Protein AF-A0A2R5GWU3-F1 (afdb_monomer)

Nearest PDB structures (foldseek):
  1nxp-assembly1_A  TM=6.000E-01  e=2.825E-01  Streptococcus pneumoniae TIGR4
  4l85-assembly2_C-2  TM=6.131E-01  e=4.336E-01  Escherichia coli K-12
  3knz-assembly2_C  TM=3.111E-01  e=1.956E-01  Salmonella enterica subsp. enterica serovar Typhimurium
  3q9s-assembly1_A  TM=4.360E-01  e=1.667E+00  Deinococcus radiodurans

Sequence (220 aa):
RTEDEPKMVLPASIAVLVVYDPADGQAAKALINRIQPHLRSPVRTASHVTEAKEEAKVANVAAMVVSGALQWNKSLVEAVACKLPHALVPVIVDETMIFQRTWHGAISYRMADEVQFDFCEPETAIISHLLDQFQLKGSGKHLHKIFDAFISYDRKARDMAKEIAKRLKDQHDLKIWLDENQGVQSADESVSQGIALSKVFLVLATEGYMDKVNRGDPRE

InterPro domains:
  IPR000157 Toll/interleukin-1 receptor homology (TIR) domain [PF13676] (150-213)
  IPR035897 Toll/interleukin-1 receptor homology (TIR) domain superfamily [G3DSA:3.40.50.10140] (138-214)
  IPR035897 Toll/interleukin-1 receptor homology (TIR) domain superfamily [SSF52200] (142-211)

Mean predicted aligned error: 12.94 Å

Organism: NCBI:txid2315210

pLDDT: mean 83.22, std 17.44, range [34.31, 98.75]

Structure (mmCIF, N/CA/C/O backbone):
data_AF-A0A2R5GWU3-F1
#
_entry.id   AF-A0A2R5GWU3-F1
#
loop_
_atom_site.group_PDB
_atom_site.id
_atom_site.type_symbol
_atom_site.label_atom_id
_atom_site.label_alt_id
_atom_site.label_comp_id
_atom_site.label_asym_id
_atom_site.label_entity_id
_atom_site.label_seq_id
_atom_site.pdbx_PDB_ins_code
_atom_site.Cartn_x
_atom_site.Cartn_y
_atom_site.Cartn_z
_atom_site.occupancy
_atom_site.B_iso_or_equiv
_atom_site.auth_seq_id
_atom_site.auth_comp_id
_atom_site.auth_asym_id
_atom_site.auth_atom_id
_atom_site.pdbx_PDB_model_num
ATOM 1 N N . ARG A 1 1 ? -24.277 9.931 -33.953 1.00 36.50 1 ARG A N 1
ATOM 2 C CA . ARG A 1 1 ? -24.117 8.661 -33.212 1.00 36.50 1 ARG A CA 1
ATOM 3 C C . ARG A 1 1 ? -23.157 8.975 -32.087 1.00 36.50 1 ARG A C 1
ATOM 5 O O . ARG A 1 1 ? -22.003 9.242 -32.368 1.00 36.50 1 ARG A O 1
ATOM 12 N N . THR A 1 2 ? -23.697 9.137 -30.889 1.00 35.75 2 THR A N 1
ATOM 13 C CA . THR A 1 2 ? -22.960 9.341 -29.642 1.00 35.75 2 THR A CA 1
ATOM 14 C C . THR A 1 2 ? -22.163 8.079 -29.354 1.00 35.75 2 THR A C 1
ATOM 16 O O . THR A 1 2 ? -22.748 7.002 -29.254 1.00 35.75 2 THR A O 1
ATOM 19 N N . GLU A 1 3 ? -20.843 8.205 -29.317 1.00 37.50 3 GLU A N 1
ATOM 20 C CA . GLU A 1 3 ? -19.965 7.179 -28.770 1.00 37.50 3 GLU A CA 1
ATOM 21 C C . GLU A 1 3 ? -20.225 7.150 -27.263 1.00 37.50 3 GLU A C 1
ATOM 23 O O . GLU A 1 3 ? -19.983 8.130 -26.561 1.00 37.50 3 GLU A O 1
ATOM 28 N N . ASP A 1 4 ? -20.848 6.065 -26.804 1.00 37.72 4 ASP A N 1
ATOM 29 C CA . ASP A 1 4 ? -20.986 5.754 -25.387 1.00 37.72 4 ASP A CA 1
ATOM 30 C C . ASP A 1 4 ? -19.574 5.641 -24.800 1.00 37.72 4 ASP A C 1
ATOM 32 O O . ASP A 1 4 ? -18.862 4.662 -25.039 1.00 37.72 4 ASP A O 1
ATOM 36 N N . GLU A 1 5 ? -19.171 6.645 -24.020 1.00 34.31 5 GLU A N 1
ATOM 37 C CA . GLU A 1 5 ? -18.113 6.479 -23.030 1.00 34.31 5 GLU A CA 1
ATOM 38 C C . GLU A 1 5 ? -18.425 5.215 -22.213 1.00 34.31 5 GLU A C 1
ATOM 40 O O . GLU A 1 5 ? -19.581 5.018 -21.808 1.00 34.31 5 GLU A O 1
ATOM 45 N N . PRO A 1 6 ? -17.443 4.335 -21.949 1.00 34.88 6 PRO A N 1
ATOM 46 C CA . PRO A 1 6 ? -17.675 3.186 -21.097 1.00 34.88 6 PRO A CA 1
ATOM 47 C C . PRO A 1 6 ? -18.052 3.697 -19.706 1.00 34.88 6 PRO A C 1
ATOM 49 O O . PRO A 1 6 ? -17.201 4.103 -18.917 1.00 34.88 6 PRO A O 1
ATOM 52 N N . LYS A 1 7 ? -19.357 3.682 -19.405 1.00 36.12 7 LYS A N 1
ATOM 53 C CA . LYS A 1 7 ? -19.885 3.904 -18.062 1.00 36.12 7 LYS A CA 1
ATOM 54 C C . LYS A 1 7 ? -19.149 2.953 -17.138 1.00 36.12 7 LYS A C 1
ATOM 56 O O . LYS A 1 7 ? -19.332 1.740 -17.228 1.00 36.12 7 LYS A O 1
ATOM 61 N N . MET A 1 8 ? -18.322 3.521 -16.269 1.00 35.78 8 MET A N 1
ATOM 62 C CA . MET A 1 8 ? -17.634 2.813 -15.205 1.00 35.78 8 MET A CA 1
ATOM 63 C C . MET A 1 8 ? -18.705 2.141 -14.340 1.00 35.78 8 MET A C 1
ATOM 65 O O . MET A 1 8 ? -19.353 2.770 -13.500 1.00 35.78 8 MET A O 1
ATOM 69 N N . VAL A 1 9 ? -18.986 0.868 -14.621 1.00 38.38 9 VAL A N 1
ATOM 70 C CA . VAL A 1 9 ? -19.904 0.057 -13.828 1.00 38.38 9 VAL A CA 1
ATOM 71 C C . VAL A 1 9 ? -19.225 -0.111 -12.480 1.00 38.38 9 VAL A C 1
ATOM 73 O O . VAL A 1 9 ? -18.267 -0.868 -12.362 1.00 38.38 9 VAL A O 1
ATOM 76 N N . LEU A 1 10 ? -19.683 0.655 -11.488 1.00 39.81 10 LEU A N 1
ATOM 77 C CA . LEU A 1 10 ? -19.148 0.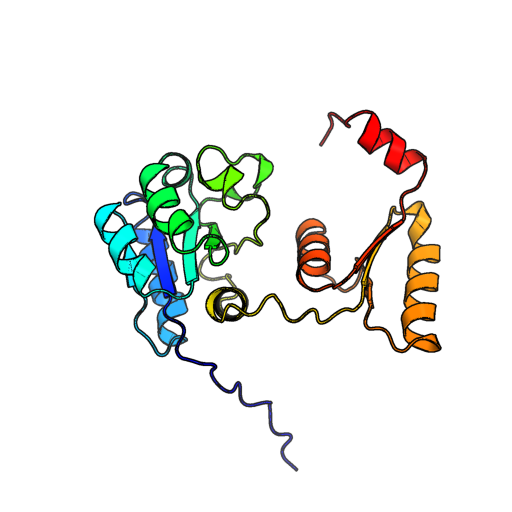620 -10.130 1.00 39.81 10 LEU A CA 1
ATOM 78 C C . LEU A 1 10 ? -19.154 -0.839 -9.637 1.00 39.81 10 LEU A C 1
ATOM 80 O O . LEU A 1 10 ? -20.244 -1.420 -9.531 1.00 39.81 10 LEU A O 1
ATOM 84 N N . PRO A 1 11 ? -17.980 -1.442 -9.372 1.00 48.44 11 PRO A N 1
ATOM 85 C CA . PRO A 1 11 ? -17.897 -2.820 -8.913 1.00 48.44 11 PRO A CA 1
ATOM 86 C C . PRO A 1 11 ? -18.546 -2.976 -7.530 1.00 48.44 11 PRO A C 1
ATOM 88 O O . PRO A 1 11 ? -19.006 -2.003 -6.925 1.00 48.44 11 PRO A O 1
ATOM 91 N N . ALA A 1 12 ? -18.640 -4.226 -7.058 1.00 56.56 12 ALA A N 1
ATOM 92 C CA . ALA A 1 12 ? -19.149 -4.595 -5.733 1.00 56.56 12 ALA A CA 1
ATOM 93 C C . ALA A 1 12 ? -18.714 -3.591 -4.649 1.00 56.56 12 ALA A C 1
ATOM 95 O O . ALA A 1 12 ? -17.623 -3.043 -4.727 1.00 56.56 12 ALA A O 1
ATOM 96 N N . SER A 1 13 ? -19.556 -3.326 -3.648 1.00 76.62 13 SER A N 1
ATOM 97 C CA . SER A 1 13 ? -19.253 -2.356 -2.589 1.00 76.62 13 SER A CA 1
ATOM 98 C C . SER A 1 13 ? -18.007 -2.774 -1.796 1.00 76.62 13 SER A C 1
ATOM 100 O O . SER A 1 13 ? -18.109 -3.559 -0.855 1.00 76.62 13 SER A O 1
ATOM 102 N N . ILE A 1 14 ? -16.834 -2.273 -2.180 1.00 87.81 14 ILE A N 1
ATOM 103 C CA . ILE A 1 14 ? -15.572 -2.570 -1.500 1.00 87.81 14 ILE A CA 1
ATOM 104 C C . ILE A 1 14 ? -15.542 -1.802 -0.186 1.00 87.81 14 ILE A C 1
ATOM 106 O O . ILE A 1 14 ? -15.627 -0.574 -0.167 1.00 87.81 14 ILE A O 1
ATOM 110 N N . ALA A 1 15 ? -15.428 -2.534 0.918 1.00 94.38 15 ALA A N 1
ATOM 111 C CA . ALA A 1 15 ? -15.180 -1.968 2.230 1.00 94.38 15 ALA A CA 1
ATOM 112 C C . ALA A 1 15 ? -13.688 -1.632 2.359 1.00 94.38 15 ALA A C 1
ATOM 114 O O . ALA A 1 15 ? -12.842 -2.527 2.408 1.00 94.38 15 ALA A O 1
ATOM 115 N N . VAL A 1 16 ? -13.376 -0.339 2.401 1.00 97.38 16 VAL A N 1
ATOM 116 C CA . VAL A 1 16 ? -12.010 0.173 2.556 1.00 97.38 16 VAL A CA 1
ATOM 117 C C . VAL A 1 16 ? -11.768 0.527 4.019 1.00 97.38 16 VAL A C 1
ATOM 119 O O . VAL A 1 16 ? -12.585 1.211 4.640 1.00 97.38 16 VAL A O 1
ATOM 122 N N . LEU A 1 17 ? -10.636 0.076 4.551 1.00 98.56 17 LEU A N 1
ATOM 123 C CA . LEU A 1 17 ? -10.113 0.465 5.856 1.00 98.56 17 LEU A CA 1
ATOM 124 C C . LEU A 1 17 ? -8.877 1.350 5.666 1.00 98.56 17 LEU A C 1
ATOM 126 O O . LEU A 1 17 ? -7.930 0.938 5.012 1.00 98.56 17 LEU A O 1
ATOM 130 N N . VAL A 1 18 ? -8.860 2.545 6.249 1.00 98.69 18 VAL A N 1
ATOM 131 C CA . VAL A 1 18 ? -7.666 3.396 6.340 1.00 98.69 18 VAL A CA 1
ATOM 132 C C . VAL A 1 18 ? -7.024 3.185 7.707 1.00 98.69 18 VAL A C 1
ATOM 134 O O . VAL A 1 18 ? -7.647 3.443 8.739 1.00 98.69 18 VAL A O 1
ATOM 137 N N . VAL A 1 19 ? -5.782 2.707 7.723 1.00 98.75 19 VAL A N 1
ATOM 138 C CA . VAL A 1 19 ? -5.011 2.471 8.949 1.00 98.75 19 VAL A CA 1
ATOM 139 C C . VAL A 1 19 ? -3.839 3.428 9.003 1.00 98.75 19 VAL A C 1
ATOM 141 O O . VAL A 1 19 ? -3.079 3.526 8.045 1.00 98.75 19 VAL A O 1
ATOM 144 N N . TYR A 1 20 ? -3.693 4.122 10.124 1.00 98.69 20 TYR A N 1
ATOM 145 C CA . TYR A 1 20 ? -2.688 5.166 10.298 1.00 98.69 20 TYR A CA 1
ATOM 146 C C . TYR A 1 20 ? -2.167 5.185 11.729 1.00 98.69 20 TYR A C 1
ATOM 148 O O . TYR A 1 20 ? -2.890 4.837 12.662 1.00 98.69 20 TYR A O 1
ATOM 156 N N . ASP A 1 21 ? -0.916 5.596 11.920 1.00 98.44 21 ASP A N 1
ATOM 157 C CA . ASP A 1 21 ? -0.446 5.913 13.266 1.00 98.44 21 ASP A CA 1
ATOM 158 C C . ASP A 1 21 ? -1.164 7.179 13.774 1.00 98.44 21 ASP A C 1
ATOM 160 O O . ASP A 1 21 ? -1.373 8.093 12.977 1.00 98.44 21 ASP A O 1
ATOM 164 N N . PRO A 1 22 ? -1.545 7.295 15.063 1.00 97.56 22 PRO A N 1
ATOM 165 C CA . PRO A 1 22 ? -2.211 8.492 15.582 1.00 97.56 22 PRO A CA 1
ATOM 166 C C . PRO A 1 22 ? -1.514 9.823 15.248 1.00 97.56 22 PRO A C 1
ATOM 168 O O . PRO A 1 22 ? -2.201 10.839 15.118 1.00 97.56 22 PRO A O 1
ATOM 171 N N . ALA A 1 23 ? -0.185 9.828 15.079 1.00 97.44 23 ALA A N 1
ATOM 172 C CA . ALA A 1 23 ? 0.569 11.009 14.655 1.00 97.44 23 ALA A CA 1
ATOM 173 C C . ALA A 1 23 ? 0.182 11.510 13.246 1.00 97.44 23 ALA A C 1
ATOM 175 O O . ALA A 1 23 ? 0.231 12.711 12.985 1.00 97.44 23 ALA A O 1
ATOM 176 N N . ASP A 1 24 ? -0.291 10.620 12.372 1.00 97.81 24 ASP A N 1
ATOM 177 C CA . ASP A 1 24 ? -0.607 10.893 10.964 1.00 97.81 24 ASP A CA 1
ATOM 178 C C . ASP A 1 24 ? -2.090 11.217 10.726 1.00 97.81 24 ASP A C 1
ATOM 180 O O . ASP A 1 24 ? -2.576 11.212 9.592 1.00 97.81 24 ASP A O 1
ATOM 184 N N . GLY A 1 25 ? -2.848 11.514 11.787 1.00 97.19 25 GLY A N 1
ATOM 185 C CA . GLY A 1 25 ? -4.302 11.689 11.708 1.00 97.19 25 GLY A CA 1
ATOM 186 C C . GLY A 1 25 ? -4.767 12.755 10.706 1.00 97.19 25 GLY A C 1
ATOM 187 O O . GLY A 1 25 ? -5.830 12.606 10.105 1.00 97.19 25 GLY A O 1
ATOM 188 N N . GLN A 1 26 ? -3.976 13.811 10.476 1.00 97.25 26 GLN A N 1
ATOM 189 C CA . GLN A 1 26 ? -4.303 14.828 9.465 1.00 97.25 26 GLN A CA 1
ATOM 190 C C . GLN A 1 26 ? -4.154 14.293 8.038 1.00 97.25 26 GLN A C 1
ATOM 192 O O . GLN A 1 26 ? -5.052 14.497 7.220 1.00 97.25 26 GLN A O 1
ATOM 197 N N . ALA A 1 27 ? -3.070 13.567 7.752 1.00 97.38 27 ALA A N 1
ATOM 198 C CA . ALA A 1 27 ? -2.849 12.950 6.447 1.00 97.38 27 ALA A CA 1
ATOM 199 C C . ALA A 1 27 ? -3.915 11.883 6.160 1.00 97.38 27 ALA A C 1
ATOM 201 O O . ALA A 1 27 ? -4.521 11.879 5.088 1.00 97.38 27 ALA A O 1
ATOM 202 N N . ALA A 1 28 ? -4.244 11.054 7.157 1.00 98.12 28 ALA A N 1
ATOM 203 C CA . ALA A 1 28 ? -5.326 10.079 7.058 1.00 98.12 28 ALA A CA 1
ATOM 204 C C . ALA A 1 28 ? -6.681 10.748 6.777 1.00 98.12 28 ALA A C 1
ATOM 206 O O . ALA A 1 28 ? -7.421 10.313 5.896 1.00 98.12 28 ALA A O 1
ATOM 207 N N . LYS A 1 29 ? -7.000 11.848 7.470 1.00 98.25 29 LYS A N 1
ATOM 208 C CA . LYS A 1 29 ? -8.230 12.615 7.227 1.00 98.25 29 LYS A CA 1
ATOM 209 C C . LYS A 1 29 ? -8.275 13.206 5.816 1.00 98.25 29 LYS A C 1
ATOM 211 O O . LYS A 1 29 ? -9.322 13.145 5.172 1.00 98.25 29 LYS A O 1
ATOM 216 N N . ALA A 1 30 ? -7.164 13.760 5.330 1.00 97.94 30 ALA A N 1
ATOM 217 C CA . ALA A 1 30 ? -7.063 14.276 3.967 1.00 97.94 30 ALA A CA 1
ATOM 218 C C . ALA A 1 30 ? -7.299 13.165 2.932 1.00 97.94 30 ALA A C 1
ATOM 220 O O . ALA A 1 30 ? -8.106 13.341 2.018 1.00 97.94 30 ALA A O 1
ATOM 221 N N . LEU A 1 31 ? -6.683 11.996 3.131 1.00 98.12 31 LEU A N 1
ATOM 222 C CA . LEU A 1 31 ? -6.891 10.818 2.292 1.00 98.12 31 LEU A CA 1
ATOM 223 C C . LEU A 1 31 ? -8.364 10.391 2.272 1.00 98.12 31 LEU A C 1
ATOM 225 O O . LEU A 1 31 ? -8.944 10.237 1.199 1.00 98.12 31 LEU A O 1
ATOM 229 N N . ILE A 1 32 ? -8.993 10.258 3.445 1.00 98.06 32 ILE A N 1
ATOM 230 C CA . ILE A 1 32 ? -10.408 9.877 3.576 1.00 98.06 32 ILE A CA 1
ATOM 231 C C . ILE A 1 32 ? -11.305 10.855 2.816 1.00 98.06 32 ILE A C 1
ATOM 233 O O . ILE A 1 32 ? -12.157 10.425 2.039 1.00 98.06 32 ILE A O 1
ATOM 237 N N . ASN A 1 33 ? -11.088 12.161 2.988 1.00 97.25 33 ASN A N 1
ATOM 238 C CA . ASN A 1 33 ? -11.860 13.192 2.292 1.00 97.25 33 ASN A CA 1
ATOM 239 C C . ASN A 1 33 ? -11.732 13.088 0.767 1.00 97.25 33 ASN A C 1
ATOM 241 O O . ASN A 1 33 ? -12.696 13.372 0.058 1.00 97.25 33 ASN A O 1
ATOM 245 N N . ARG A 1 34 ? -10.563 12.673 0.263 1.00 96.38 34 ARG A N 1
ATOM 246 C CA . ARG A 1 34 ? -10.318 12.491 -1.172 1.00 96.38 34 ARG A CA 1
ATOM 247 C C . ARG A 1 34 ? -10.969 11.223 -1.722 1.00 96.38 34 ARG A C 1
ATOM 249 O O . ARG A 1 34 ? -11.482 11.265 -2.831 1.00 96.38 34 ARG A O 1
ATOM 256 N N . ILE A 1 35 ? -10.985 10.113 -0.978 1.00 96.06 35 ILE A N 1
ATOM 257 C CA . ILE A 1 35 ? -11.497 8.826 -1.491 1.00 96.06 35 ILE A CA 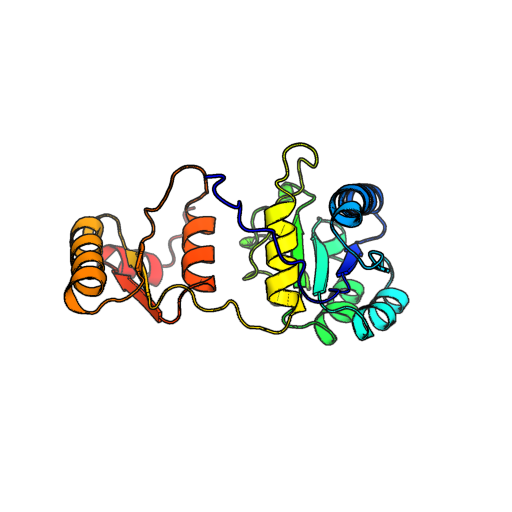1
ATOM 258 C C . ILE A 1 35 ? -12.992 8.602 -1.226 1.00 96.06 35 ILE A C 1
ATOM 260 O O . ILE A 1 35 ? -13.666 7.970 -2.039 1.00 96.06 35 ILE A O 1
ATOM 264 N N . GLN A 1 36 ? -13.538 9.120 -0.118 1.00 95.31 36 GLN A N 1
ATOM 265 C CA . GLN A 1 36 ? -14.923 8.870 0.299 1.00 95.31 36 GLN A CA 1
ATOM 266 C C . GLN A 1 36 ? -15.972 9.233 -0.770 1.00 95.31 36 GLN A C 1
ATOM 268 O O . GLN A 1 36 ? -16.904 8.443 -0.937 1.00 95.31 36 GLN A O 1
ATOM 273 N N . PRO A 1 37 ? -15.854 10.348 -1.525 1.00 95.06 37 PRO A N 1
ATOM 274 C CA . PRO A 1 37 ? -16.822 10.697 -2.571 1.00 95.06 37 PRO A CA 1
ATOM 275 C C . PRO A 1 37 ? -16.935 9.659 -3.696 1.00 95.06 37 PRO A C 1
ATOM 277 O O . PRO A 1 37 ? -17.943 9.616 -4.397 1.00 95.06 37 PRO A O 1
ATOM 280 N N . HIS A 1 38 ? -15.912 8.820 -3.872 1.00 92.88 38 HIS A N 1
ATOM 281 C CA . HIS A 1 38 ? -15.852 7.812 -4.931 1.00 92.88 38 HIS A CA 1
ATOM 282 C C . HIS A 1 38 ? -16.288 6.418 -4.465 1.00 92.88 38 HIS A C 1
ATOM 284 O O . HIS A 1 38 ? -16.403 5.498 -5.278 1.00 92.88 38 HIS A O 1
ATOM 290 N N . LEU A 1 39 ? -16.534 6.243 -3.165 1.00 90.31 39 LEU A N 1
ATOM 291 C CA . LEU A 1 39 ? -16.879 4.963 -2.560 1.00 90.31 39 LEU A CA 1
ATOM 292 C C . LEU A 1 39 ? -18.351 4.946 -2.145 1.00 90.31 39 LEU A C 1
ATOM 294 O O . LEU A 1 39 ? -18.872 5.890 -1.559 1.00 90.31 39 LEU A O 1
ATOM 298 N N . ARG A 1 40 ? -19.031 3.830 -2.430 1.00 88.94 40 ARG A N 1
ATOM 299 C CA . ARG A 1 40 ? -20.431 3.619 -2.018 1.00 88.94 40 ARG A CA 1
ATOM 300 C C . ARG A 1 40 ? -20.568 3.321 -0.527 1.00 88.94 40 ARG A C 1
ATOM 302 O O . ARG A 1 40 ? -21.582 3.659 0.073 1.00 88.94 40 ARG A O 1
ATOM 309 N N . SER A 1 41 ? -19.568 2.654 0.041 1.00 89.44 41 SER A N 1
ATOM 310 C CA . SER A 1 41 ? -19.511 2.337 1.465 1.00 89.44 41 SER A CA 1
ATOM 311 C C . SER A 1 41 ? -18.723 3.416 2.209 1.00 89.44 41 SER A C 1
ATOM 313 O O . SER A 1 41 ? -17.747 3.936 1.658 1.00 89.44 41 SER A O 1
ATOM 315 N N . PRO A 1 42 ? -19.092 3.738 3.460 1.00 94.19 42 PRO A N 1
ATOM 316 C CA . PRO A 1 42 ? -18.262 4.573 4.316 1.00 94.19 42 PRO A CA 1
ATOM 317 C C . PRO A 1 42 ? -16.864 3.972 4.488 1.00 94.19 42 PRO A C 1
ATOM 319 O O . PRO A 1 42 ? -16.726 2.763 4.700 1.00 94.19 42 PRO A O 1
ATOM 322 N N . VAL A 1 43 ? -15.844 4.822 4.410 1.00 96.88 43 VAL A N 1
ATOM 323 C CA . VAL A 1 43 ? -14.461 4.459 4.719 1.00 96.88 43 VAL A CA 1
ATOM 324 C C . VAL A 1 43 ? -14.353 4.212 6.217 1.00 96.88 43 VAL A C 1
ATOM 326 O O . VAL A 1 43 ? -14.749 5.049 7.028 1.00 96.88 43 VAL A O 1
ATOM 329 N N . ARG A 1 44 ? -13.820 3.049 6.584 1.00 97.75 44 ARG A N 1
ATOM 330 C CA . ARG A 1 44 ? -13.524 2.691 7.974 1.00 97.75 44 ARG A CA 1
ATOM 331 C C . ARG A 1 44 ? -12.131 3.176 8.335 1.00 97.75 44 ARG A C 1
ATOM 333 O O . ARG A 1 44 ? -11.272 3.296 7.465 1.00 97.75 44 ARG A O 1
ATOM 340 N N . THR A 1 45 ? -11.893 3.413 9.616 1.00 98.25 45 THR A N 1
ATOM 341 C CA . THR A 1 45 ? -10.606 3.907 10.109 1.00 98.25 45 THR A CA 1
ATOM 342 C C . THR A 1 45 ? -10.141 3.120 11.316 1.00 98.25 45 THR A C 1
ATOM 344 O O . THR A 1 45 ? -10.963 2.743 12.147 1.00 98.25 45 THR A O 1
ATOM 347 N N . ALA A 1 46 ? -8.833 2.938 11.448 1.00 98.31 46 ALA A N 1
ATOM 348 C CA . ALA A 1 46 ? -8.235 2.423 12.670 1.00 98.31 46 ALA A CA 1
ATOM 349 C C . ALA A 1 46 ? -6.895 3.106 12.944 1.00 98.31 46 ALA A C 1
ATOM 351 O O . ALA A 1 46 ? -6.003 3.078 12.095 1.00 98.31 46 ALA A O 1
ATOM 352 N N . SER A 1 47 ? -6.741 3.659 14.146 1.00 98.12 47 SER A N 1
ATOM 353 C CA . SER A 1 47 ? -5.457 4.191 14.626 1.00 98.12 47 SER A CA 1
ATOM 354 C C . SER A 1 47 ? -4.903 3.427 15.823 1.00 98.12 47 SER A C 1
ATOM 356 O O . SER A 1 47 ? -3.757 3.620 16.233 1.00 98.12 47 SER A O 1
ATOM 358 N N . HIS A 1 48 ? -5.702 2.520 16.385 1.00 98.12 48 HIS A N 1
ATOM 359 C CA . HIS A 1 48 ? -5.305 1.669 17.496 1.00 98.12 48 HIS A CA 1
ATOM 360 C C . HIS A 1 48 ? -5.465 0.185 17.168 1.00 98.12 48 HIS A C 1
ATOM 362 O O . HIS A 1 48 ? -6.304 -0.231 16.373 1.00 98.12 48 HIS A O 1
ATOM 368 N N . VAL A 1 49 ? -4.662 -0.647 17.836 1.00 97.88 49 VAL A N 1
ATOM 369 C CA . VAL A 1 49 ? -4.585 -2.098 17.594 1.00 97.88 49 VAL A CA 1
ATOM 370 C C . VAL A 1 49 ? -5.946 -2.787 17.732 1.00 97.88 49 VAL A C 1
ATOM 372 O O . VAL A 1 49 ? -6.268 -3.676 16.947 1.00 97.88 49 VAL A O 1
ATOM 375 N N . THR A 1 50 ? -6.744 -2.405 18.731 1.00 97.25 50 THR A N 1
ATOM 376 C CA . THR A 1 50 ? -8.060 -3.014 18.973 1.00 97.25 50 THR A CA 1
ATOM 377 C C . THR A 1 50 ? -9.036 -2.695 17.845 1.00 97.25 50 THR A C 1
ATOM 379 O O . THR A 1 50 ? -9.690 -3.602 17.341 1.00 97.25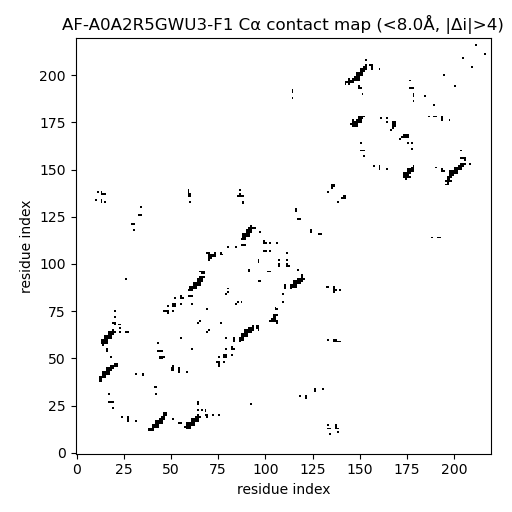 50 THR A O 1
ATOM 382 N N . GLU A 1 51 ? -9.076 -1.438 17.401 1.00 97.44 51 GLU A N 1
ATOM 383 C CA . GLU A 1 51 ? -9.890 -1.000 16.260 1.00 97.44 51 GLU A CA 1
ATOM 384 C C . GLU A 1 51 ? -9.460 -1.733 14.993 1.00 97.44 51 GLU A C 1
ATOM 386 O O . GLU A 1 51 ? -10.280 -2.351 14.324 1.00 97.44 51 GLU A O 1
ATOM 391 N N . ALA A 1 52 ? -8.152 -1.763 14.718 1.00 97.38 52 ALA A N 1
ATOM 392 C CA . ALA A 1 52 ? -7.595 -2.412 13.540 1.00 97.38 52 ALA A CA 1
ATOM 393 C C . ALA A 1 52 ? -7.985 -3.893 13.453 1.00 97.38 52 ALA A C 1
ATOM 395 O O . ALA A 1 52 ? -8.337 -4.375 12.380 1.00 97.38 52 ALA A O 1
ATOM 396 N N . LYS A 1 53 ? -7.981 -4.614 14.582 1.00 97.31 53 LYS A N 1
ATOM 397 C CA . LYS A 1 53 ? -8.394 -6.026 14.627 1.00 97.31 53 LYS A CA 1
ATOM 398 C C . LYS A 1 53 ? -9.869 -6.234 14.314 1.00 97.31 53 LYS A C 1
ATOM 400 O O . LYS A 1 53 ? -10.202 -7.273 13.747 1.00 97.31 53 LYS A O 1
ATOM 405 N N . GLU A 1 54 ? -10.738 -5.323 14.734 1.00 97.56 54 GLU A N 1
ATOM 406 C CA . GLU A 1 54 ? -12.178 -5.440 14.506 1.00 97.56 54 GLU A CA 1
ATOM 407 C C . GLU A 1 54 ? -12.548 -4.991 13.095 1.00 97.56 54 GLU A C 1
ATOM 409 O O . GLU A 1 54 ? -13.185 -5.742 12.355 1.00 97.56 54 GLU A O 1
ATOM 414 N N . GLU A 1 55 ? -12.064 -3.825 12.678 1.00 97.88 55 GLU A N 1
ATOM 415 C CA . GLU A 1 55 ? -12.365 -3.255 11.368 1.00 97.88 55 GLU A CA 1
ATOM 416 C C . GLU A 1 55 ? -11.795 -4.108 10.225 1.00 97.88 55 GLU A C 1
ATOM 418 O O . GLU A 1 55 ? -12.459 -4.305 9.204 1.00 97.88 55 GLU A O 1
ATOM 423 N N . ALA A 1 56 ? -10.617 -4.719 10.404 1.00 96.62 56 ALA A N 1
ATOM 424 C CA . ALA A 1 56 ? -10.025 -5.583 9.382 1.00 96.62 56 ALA A CA 1
ATOM 425 C C . ALA A 1 56 ? -10.808 -6.889 9.137 1.00 96.62 56 ALA A C 1
ATOM 427 O O . ALA A 1 56 ? -10.590 -7.534 8.116 1.00 96.62 56 ALA A O 1
ATOM 428 N N . LYS A 1 57 ? -11.727 -7.299 10.029 1.00 95.25 57 LYS A N 1
ATOM 429 C CA . LYS A 1 57 ? -12.577 -8.491 9.806 1.00 95.25 57 LYS A CA 1
ATOM 430 C C . LYS A 1 57 ? -13.633 -8.271 8.727 1.00 95.25 57 LYS A C 1
ATOM 432 O O . LYS A 1 57 ? -14.111 -9.237 8.142 1.00 95.25 57 LYS A O 1
ATOM 437 N N . VAL A 1 58 ? -14.044 -7.021 8.537 1.00 94.69 58 VAL A N 1
ATOM 438 C CA . VAL A 1 58 ? -15.155 -6.639 7.653 1.00 94.69 58 VAL A CA 1
ATOM 439 C C . VAL A 1 58 ? -14.694 -5.796 6.467 1.00 94.69 58 VAL A C 1
ATOM 441 O O . VAL A 1 58 ? -15.486 -5.529 5.565 1.00 94.69 58 VAL A O 1
ATOM 444 N N . ALA A 1 59 ? -13.430 -5.374 6.461 1.00 95.75 59 ALA A N 1
ATOM 445 C CA . ALA A 1 59 ? -12.809 -4.702 5.335 1.00 95.75 59 ALA A CA 1
ATOM 446 C C . ALA A 1 59 ? -12.396 -5.702 4.247 1.00 95.75 59 ALA A C 1
ATOM 448 O O . ALA A 1 59 ? -12.029 -6.843 4.518 1.00 95.75 59 ALA A O 1
ATOM 449 N N . ASN A 1 60 ? -12.436 -5.246 3.001 1.00 94.75 60 ASN A N 1
ATOM 450 C CA . ASN A 1 60 ? -11.928 -5.983 1.851 1.00 94.75 60 ASN A CA 1
ATOM 451 C C . ASN A 1 60 ? -10.466 -5.630 1.556 1.00 94.75 60 ASN A C 1
ATOM 453 O O . ASN A 1 60 ? -9.712 -6.477 1.093 1.00 94.75 60 ASN A O 1
ATOM 457 N N . VAL A 1 61 ? -10.076 -4.380 1.811 1.00 96.00 61 VAL A N 1
ATOM 458 C CA . VAL A 1 61 ? -8.738 -3.841 1.546 1.00 96.00 61 VAL A CA 1
ATOM 459 C C . VAL A 1 61 ? -8.376 -2.810 2.609 1.00 96.00 61 VAL A C 1
ATOM 461 O O . VAL A 1 61 ? -9.254 -2.102 3.112 1.00 96.00 61 VAL A O 1
ATOM 464 N N . ALA A 1 62 ? -7.091 -2.727 2.945 1.00 98.06 62 ALA A N 1
ATOM 465 C CA . ALA A 1 62 ? -6.551 -1.745 3.869 1.00 98.06 62 ALA A CA 1
ATOM 466 C C . ALA A 1 62 ? -5.575 -0.794 3.165 1.00 98.06 62 ALA A C 1
ATOM 468 O O . ALA A 1 62 ? -4.554 -1.228 2.636 1.00 98.06 62 ALA A O 1
ATOM 469 N N . ALA A 1 63 ? -5.878 0.502 3.197 1.00 98.38 63 ALA A N 1
ATOM 470 C CA . ALA A 1 63 ? -4.937 1.569 2.893 1.00 98.38 63 ALA A CA 1
ATOM 471 C C . ALA A 1 63 ? -4.081 1.833 4.137 1.00 98.38 63 ALA A C 1
ATOM 473 O O . ALA A 1 63 ? -4.589 2.300 5.158 1.00 98.38 63 ALA A O 1
ATOM 474 N N . MET A 1 64 ? -2.798 1.506 4.060 1.00 98.50 64 MET A N 1
ATOM 475 C CA . MET A 1 64 ? -1.836 1.690 5.141 1.00 98.50 64 MET A CA 1
ATOM 476 C C . MET A 1 64 ? -1.145 3.040 4.942 1.00 98.50 64 MET A C 1
ATOM 478 O O . MET A 1 64 ? -0.414 3.205 3.973 1.00 98.50 64 MET A O 1
ATOM 482 N N . VAL A 1 65 ? -1.384 4.004 5.829 1.00 98.44 65 VAL A N 1
ATOM 483 C CA . VAL A 1 65 ? -0.783 5.347 5.777 1.00 98.44 65 VAL A CA 1
ATOM 484 C C . VAL A 1 65 ? 0.674 5.257 6.226 1.00 98.44 65 VAL A C 1
ATOM 486 O O . VAL A 1 65 ? 0.966 5.209 7.419 1.00 98.44 65 VAL A O 1
ATOM 489 N N . VAL A 1 66 ? 1.586 5.162 5.263 1.00 97.94 66 VAL A N 1
ATOM 490 C CA . VAL A 1 66 ? 3.011 4.929 5.495 1.00 97.94 66 VAL A CA 1
ATOM 491 C C . VAL A 1 66 ? 3.722 6.239 5.808 1.00 97.94 66 VAL A C 1
ATOM 493 O O . VAL A 1 66 ? 3.779 7.153 4.984 1.00 97.94 66 VAL A O 1
ATOM 496 N N . SER A 1 67 ? 4.303 6.275 7.001 1.00 97.31 67 SER A N 1
ATOM 497 C CA . SER A 1 67 ? 5.111 7.363 7.543 1.00 97.31 67 SER A CA 1
ATOM 498 C C . SER A 1 67 ? 6.243 6.799 8.405 1.00 97.31 67 SER A C 1
ATOM 500 O O . SER A 1 67 ? 6.232 5.613 8.777 1.00 97.31 67 SER A O 1
ATOM 502 N N . GLY A 1 68 ? 7.176 7.663 8.814 1.00 96.12 68 GLY A N 1
ATOM 503 C CA . GLY A 1 68 ? 8.137 7.322 9.860 1.00 96.12 68 GLY A CA 1
ATOM 504 C C . GLY A 1 68 ? 7.482 6.876 11.178 1.00 96.12 68 GLY A C 1
ATOM 505 O O . GLY A 1 68 ? 8.066 6.063 11.894 1.00 96.12 68 GLY A O 1
ATOM 506 N N . ALA A 1 69 ? 6.265 7.337 11.497 1.00 96.88 69 ALA A N 1
ATOM 507 C CA . ALA A 1 69 ? 5.538 6.921 12.698 1.00 96.88 69 ALA A CA 1
ATOM 508 C C . ALA A 1 69 ? 4.961 5.501 12.555 1.00 96.88 69 ALA A C 1
ATOM 510 O O . ALA A 1 69 ? 5.214 4.642 13.408 1.00 96.88 69 ALA A O 1
ATOM 511 N N . LEU A 1 70 ? 4.272 5.208 11.442 1.00 97.19 70 LEU A N 1
ATOM 512 C CA . LEU A 1 70 ? 3.704 3.876 11.203 1.00 97.19 70 LEU A CA 1
ATOM 513 C C . LEU A 1 70 ? 4.793 2.795 11.131 1.00 97.19 70 LEU A C 1
ATOM 515 O O . LEU A 1 70 ? 4.581 1.683 11.620 1.00 97.19 70 LEU A O 1
ATOM 519 N N . GLN A 1 71 ? 5.970 3.118 10.580 1.00 95.88 71 GLN A N 1
ATOM 520 C CA . GLN A 1 71 ? 7.116 2.205 10.495 1.00 95.88 71 GLN A CA 1
ATOM 521 C C . GLN A 1 71 ? 7.445 1.530 11.836 1.00 95.88 71 GLN A C 1
ATOM 523 O O . GLN A 1 71 ? 7.727 0.327 11.893 1.00 95.88 71 GLN A O 1
ATOM 528 N N . TRP A 1 72 ? 7.383 2.295 12.927 1.00 95.94 72 TRP A N 1
ATOM 529 C CA . TRP A 1 72 ? 7.702 1.808 14.268 1.00 95.94 72 TRP A CA 1
ATOM 530 C C . TRP A 1 72 ? 6.494 1.214 15.000 1.00 95.94 72 TRP A C 1
ATOM 532 O O . TRP A 1 72 ? 6.659 0.524 16.010 1.00 95.94 72 TRP A O 1
ATOM 542 N N . ASN A 1 73 ? 5.284 1.375 14.466 1.00 97.50 73 ASN A N 1
ATOM 543 C CA . ASN A 1 73 ? 4.058 0.835 15.042 1.00 97.50 73 ASN A CA 1
ATOM 544 C C . ASN A 1 73 ? 3.774 -0.602 14.570 1.00 97.50 73 ASN A C 1
ATOM 546 O O . ASN A 1 73 ? 2.750 -0.920 13.956 1.00 97.50 73 ASN A O 1
ATOM 550 N N . LYS A 1 74 ? 4.698 -1.513 14.900 1.00 97.00 74 LYS A N 1
ATOM 551 C CA . LYS A 1 74 ? 4.620 -2.936 14.527 1.00 97.00 74 LYS A CA 1
ATOM 552 C C . LYS A 1 74 ? 3.276 -3.574 14.887 1.00 97.00 74 LYS A C 1
ATOM 554 O O . LYS A 1 74 ? 2.722 -4.327 14.092 1.00 97.00 74 LYS A O 1
ATOM 559 N N . SER A 1 75 ? 2.762 -3.298 16.084 1.00 97.75 75 SER A N 1
ATOM 560 C CA . SER A 1 75 ? 1.536 -3.925 16.590 1.00 97.75 75 SER A CA 1
ATOM 561 C C . SER A 1 75 ? 0.302 -3.549 15.772 1.00 97.75 75 SER A C 1
ATOM 563 O O . SER A 1 75 ? -0.573 -4.394 15.579 1.00 97.75 75 SER A O 1
ATOM 565 N N . LEU A 1 76 ? 0.228 -2.304 15.291 1.00 98.44 76 LEU A N 1
ATOM 566 C CA . LEU A 1 76 ? -0.870 -1.841 14.449 1.00 98.44 76 LEU A CA 1
ATOM 567 C C . LEU A 1 76 ? -0.805 -2.478 13.059 1.00 98.44 76 LEU A C 1
ATOM 569 O O . LEU A 1 76 ? -1.802 -3.025 12.592 1.00 98.44 76 LEU A O 1
ATOM 573 N N . VAL A 1 77 ? 0.377 -2.483 12.437 1.00 97.62 77 VAL A N 1
ATOM 574 C CA . VAL A 1 77 ? 0.583 -3.103 11.118 1.00 97.62 77 VAL A CA 1
ATOM 575 C C . VAL A 1 77 ? 0.241 -4.594 11.158 1.00 97.62 77 VAL A C 1
ATOM 577 O O . VAL A 1 77 ? -0.527 -5.078 10.329 1.00 97.62 77 VAL A O 1
ATOM 580 N N . GLU A 1 78 ? 0.739 -5.323 12.159 1.00 97.06 78 GLU A N 1
ATOM 581 C CA . GLU A 1 78 ? 0.476 -6.758 12.314 1.00 97.06 78 GLU A CA 1
ATOM 582 C C . GLU A 1 78 ? -1.003 -7.076 12.560 1.00 97.06 78 GLU A C 1
ATOM 584 O O . GLU A 1 78 ? -1.515 -8.071 12.040 1.00 97.06 78 GLU A O 1
ATOM 589 N N . ALA A 1 79 ? -1.711 -6.228 13.315 1.00 97.56 79 ALA A N 1
ATOM 590 C CA . ALA A 1 79 ? -3.139 -6.400 13.568 1.00 97.56 79 ALA A CA 1
ATOM 591 C C . ALA A 1 79 ? -3.967 -6.453 12.277 1.00 97.56 79 ALA A C 1
ATOM 593 O O . ALA A 1 79 ? -4.899 -7.255 12.188 1.00 97.56 79 ALA A O 1
ATOM 594 N N . VAL A 1 80 ? -3.597 -5.642 11.283 1.00 97.62 80 VAL A N 1
ATOM 595 C CA . VAL A 1 80 ? -4.255 -5.605 9.972 1.00 97.62 80 VAL A CA 1
ATOM 596 C C . VAL A 1 80 ? -3.705 -6.690 9.054 1.00 97.62 80 VAL A C 1
ATOM 598 O O . VAL A 1 80 ? -4.475 -7.468 8.491 1.00 97.62 80 VAL A O 1
ATOM 601 N N . ALA A 1 81 ? -2.379 -6.796 8.937 1.00 93.00 81 ALA A N 1
ATOM 602 C CA . ALA A 1 81 ? -1.712 -7.710 8.009 1.00 93.00 81 ALA A CA 1
ATOM 603 C C . ALA A 1 81 ? -2.050 -9.185 8.274 1.00 93.00 81 ALA A C 1
ATOM 605 O O . ALA A 1 81 ? -2.138 -9.980 7.343 1.00 93.00 81 ALA A O 1
ATOM 606 N N . CYS A 1 82 ? -2.305 -9.563 9.529 1.00 90.69 82 CYS A N 1
ATOM 607 C CA . CYS A 1 82 ? -2.751 -10.917 9.863 1.00 90.69 82 CYS A CA 1
ATOM 608 C C . CYS A 1 82 ? -4.165 -11.243 9.350 1.00 90.69 82 CYS A C 1
ATOM 610 O O . CYS A 1 82 ? -4.513 -12.417 9.231 1.00 90.69 82 CYS A O 1
ATOM 612 N N . LYS A 1 83 ? -5.004 -10.232 9.097 1.00 92.69 83 LYS A N 1
ATOM 613 C CA . LYS A 1 83 ? -6.373 -10.394 8.580 1.00 92.69 83 LYS A CA 1
ATOM 614 C C . LYS A 1 83 ? -6.463 -10.160 7.078 1.00 92.69 83 LYS A C 1
ATOM 616 O O . LYS A 1 83 ? -7.243 -10.836 6.418 1.00 92.69 83 LYS A O 1
ATOM 621 N N . LEU A 1 84 ? -5.636 -9.261 6.552 1.00 92.25 84 LEU A N 1
ATOM 622 C CA . LEU A 1 84 ? -5.614 -8.856 5.149 1.00 92.25 84 LEU A CA 1
ATOM 623 C C . LEU A 1 84 ? -4.212 -9.036 4.532 1.00 92.25 84 LEU A C 1
ATOM 625 O O . LEU A 1 84 ? -3.658 -8.074 4.007 1.00 92.25 84 LEU A O 1
ATOM 629 N N . PRO A 1 85 ? -3.618 -10.247 4.550 1.00 86.75 85 PRO A N 1
ATOM 630 C CA . PRO A 1 85 ? -2.211 -10.456 4.178 1.00 86.75 85 PRO A CA 1
ATOM 631 C C . PRO A 1 85 ? -1.886 -10.160 2.707 1.00 86.75 85 PRO A C 1
ATOM 633 O O . PRO A 1 85 ? -0.720 -10.010 2.368 1.00 86.75 85 PRO A O 1
ATOM 636 N N . HIS A 1 86 ? -2.897 -10.085 1.838 1.00 85.62 86 HIS A N 1
ATOM 637 C CA . HIS A 1 86 ? -2.740 -9.808 0.402 1.00 85.62 86 HIS A CA 1
ATOM 638 C C . HIS A 1 86 ? -3.497 -8.555 -0.052 1.00 85.62 86 HIS A C 1
ATOM 640 O O . HIS A 1 86 ? -3.536 -8.240 -1.241 1.00 85.62 86 HIS A O 1
ATOM 646 N N . ALA A 1 87 ? -4.113 -7.842 0.892 1.00 92.69 87 ALA A N 1
ATOM 647 C CA . ALA A 1 87 ? -4.980 -6.706 0.610 1.00 92.69 87 ALA A CA 1
ATOM 648 C C . ALA A 1 87 ? -4.524 -5.443 1.350 1.00 92.69 87 ALA A C 1
ATOM 650 O O . ALA A 1 87 ? -5.347 -4.641 1.784 1.00 92.69 87 ALA A O 1
ATOM 651 N N . LEU A 1 88 ? -3.207 -5.278 1.487 1.00 94.69 88 LEU A N 1
ATOM 652 C CA . LEU A 1 88 ? -2.585 -4.046 1.962 1.00 94.69 88 LEU A CA 1
ATOM 653 C C . LEU A 1 88 ? -2.193 -3.178 0.765 1.00 94.69 88 LEU A C 1
ATOM 655 O O . LEU A 1 88 ? -1.622 -3.687 -0.200 1.00 94.69 88 LEU A O 1
ATOM 659 N N . VAL A 1 89 ? -2.508 -1.890 0.838 1.00 96.19 89 VAL A N 1
ATOM 660 C CA . VAL A 1 89 ? -2.104 -0.854 -0.117 1.00 96.19 89 VAL A CA 1
ATOM 661 C C . VAL A 1 89 ? -1.278 0.182 0.640 1.00 96.19 89 VAL A C 1
ATOM 663 O O . VAL A 1 89 ? -1.846 0.882 1.482 1.00 96.19 89 VAL A O 1
ATOM 666 N N . PRO A 1 90 ? 0.034 0.293 0.387 1.00 97.44 90 PRO A N 1
ATOM 667 C CA . PRO A 1 90 ? 0.855 1.337 0.983 1.00 97.44 90 PRO A CA 1
ATOM 668 C C . PRO A 1 90 ? 0.487 2.699 0.389 1.00 97.44 90 PRO A C 1
ATOM 670 O O . PRO A 1 90 ? 0.564 2.888 -0.823 1.00 97.44 90 PRO A O 1
ATOM 673 N N . VAL A 1 91 ? 0.100 3.650 1.234 1.00 98.19 91 VAL A N 1
ATOM 674 C CA . VAL A 1 91 ? -0.155 5.044 0.856 1.00 98.19 91 VAL A CA 1
ATOM 675 C C . VAL A 1 91 ? 0.899 5.915 1.521 1.00 98.19 91 VAL A C 1
ATOM 677 O O . VAL A 1 91 ? 0.880 6.076 2.739 1.00 98.19 91 VAL A O 1
ATOM 680 N N . ILE A 1 92 ? 1.829 6.442 0.734 1.00 97.56 92 ILE A N 1
ATOM 681 C CA . ILE A 1 92 ? 2.967 7.218 1.226 1.00 97.56 92 ILE A CA 1
ATOM 682 C C . ILE A 1 92 ? 2.497 8.632 1.532 1.00 97.56 92 ILE A C 1
ATOM 684 O O . ILE A 1 92 ? 1.977 9.310 0.654 1.00 97.56 92 ILE A O 1
ATOM 688 N N . VAL A 1 93 ? 2.661 9.069 2.778 1.00 97.25 93 VAL A N 1
ATOM 689 C CA . VAL A 1 93 ? 2.328 10.444 3.205 1.00 97.25 93 VAL A CA 1
ATOM 690 C C . VAL A 1 93 ? 3.545 11.210 3.721 1.00 97.25 93 VAL A C 1
ATOM 692 O O . VAL A 1 93 ? 3.434 12.361 4.130 1.00 97.25 93 VAL A O 1
ATOM 695 N N . ASP A 1 94 ? 4.703 10.558 3.709 1.00 93.88 94 ASP A N 1
ATOM 696 C CA . ASP A 1 94 ? 5.986 11.042 4.202 1.00 93.88 94 ASP A CA 1
ATOM 697 C C . ASP A 1 94 ? 7.031 10.791 3.112 1.00 93.88 94 ASP A C 1
ATOM 699 O O . ASP A 1 94 ? 7.301 9.642 2.760 1.00 93.88 94 ASP A O 1
ATOM 703 N N . GLU A 1 95 ? 7.619 11.856 2.566 1.00 91.56 95 GLU A N 1
ATOM 704 C CA . GLU A 1 95 ? 8.572 11.772 1.449 1.00 91.56 95 GLU A CA 1
ATOM 705 C C . GLU A 1 95 ? 9.803 10.923 1.791 1.00 91.56 95 GLU A C 1
ATOM 707 O O . GLU A 1 95 ? 10.407 10.294 0.920 1.00 91.56 95 GLU A O 1
ATOM 712 N N . THR A 1 96 ? 10.163 10.836 3.076 1.00 92.06 96 THR A N 1
ATOM 713 C CA . THR A 1 96 ? 11.284 9.996 3.522 1.00 92.06 96 THR A CA 1
ATOM 714 C C . THR A 1 96 ? 11.009 8.500 3.339 1.00 92.06 96 THR A C 1
ATOM 716 O O . THR A 1 96 ? 11.940 7.692 3.329 1.00 92.06 96 THR A O 1
ATOM 719 N N . MET A 1 97 ? 9.740 8.140 3.131 1.00 92.81 97 MET A N 1
ATOM 720 C CA . MET A 1 97 ? 9.256 6.778 2.951 1.00 92.81 97 MET A CA 1
ATOM 721 C C . MET A 1 97 ? 9.046 6.400 1.479 1.00 92.81 97 MET A C 1
ATOM 723 O O . MET A 1 97 ? 8.580 5.296 1.216 1.00 92.81 97 MET A O 1
ATOM 727 N N . ILE A 1 98 ? 9.415 7.247 0.512 1.00 88.62 98 ILE A N 1
ATOM 728 C CA . ILE A 1 98 ? 9.282 6.936 -0.926 1.00 88.62 98 ILE A CA 1
ATOM 729 C C . ILE A 1 98 ? 10.092 5.690 -1.318 1.00 88.62 98 ILE A C 1
ATOM 731 O O . ILE A 1 98 ? 9.659 4.892 -2.148 1.00 88.62 98 ILE A O 1
ATOM 735 N N . PHE A 1 99 ? 11.268 5.494 -0.721 1.00 84.81 99 PHE A N 1
ATOM 736 C CA . PHE A 1 99 ? 12.150 4.383 -1.069 1.00 84.81 99 PHE A CA 1
ATOM 737 C C . PHE A 1 99 ? 11.899 3.167 -0.174 1.00 84.81 99 PHE A C 1
ATOM 739 O O . PHE A 1 99 ? 12.466 3.066 0.906 1.00 84.81 99 PHE A O 1
ATOM 746 N N . GLN A 1 100 ? 11.132 2.184 -0.647 1.00 85.19 100 GLN A N 1
ATOM 747 C CA . GLN A 1 100 ? 10.783 0.974 0.124 1.00 85.19 100 GLN A CA 1
ATOM 748 C C . GLN A 1 100 ? 11.987 0.214 0.704 1.00 85.19 100 GLN A C 1
ATOM 750 O O . GLN A 1 100 ? 11.895 -0.379 1.778 1.00 85.19 100 GLN A O 1
ATOM 755 N N . ARG A 1 101 ? 13.158 0.285 0.053 1.00 82.31 101 ARG A N 1
ATOM 756 C CA . ARG A 1 101 ? 14.412 -0.309 0.554 1.00 82.31 101 ARG A CA 1
ATOM 757 C C . ARG A 1 101 ? 14.882 0.254 1.899 1.00 82.31 101 ARG A C 1
ATOM 759 O O . ARG A 1 101 ? 15.663 -0.398 2.587 1.00 82.31 101 ARG A O 1
ATOM 766 N N . THR A 1 102 ? 14.445 1.459 2.263 1.00 86.06 102 THR A N 1
ATOM 767 C CA . THR A 1 102 ? 14.774 2.089 3.549 1.00 86.06 102 THR A CA 1
ATOM 768 C C . THR A 1 102 ? 13.771 1.733 4.639 1.00 86.06 102 THR A C 1
ATOM 770 O O . THR A 1 102 ? 13.993 2.073 5.800 1.00 86.06 102 THR A O 1
ATOM 773 N N . TRP A 1 103 ? 12.685 1.033 4.299 1.00 91.56 103 TRP A N 1
ATOM 774 C CA . TRP A 1 103 ? 11.663 0.682 5.268 1.00 91.56 103 TRP A CA 1
ATOM 775 C C . TRP A 1 103 ? 12.188 -0.316 6.295 1.00 91.56 103 TRP A C 1
ATOM 777 O O . TRP A 1 103 ? 12.949 -1.248 6.014 1.00 91.56 103 TRP A O 1
ATOM 787 N N . HIS A 1 104 ? 11.707 -0.155 7.518 1.00 89.81 104 HIS A N 1
ATOM 788 C CA . HIS A 1 104 ? 12.041 -0.995 8.655 1.00 89.81 104 HIS A CA 1
ATOM 789 C C . HIS A 1 104 ? 10.786 -1.535 9.341 1.00 89.81 104 HIS A C 1
ATOM 791 O O . HIS A 1 104 ? 9.656 -1.154 9.047 1.00 89.81 104 HIS A O 1
ATOM 797 N N . GLY A 1 105 ? 10.977 -2.452 10.287 1.00 90.94 105 GLY A N 1
ATOM 798 C CA . GLY A 1 105 ? 9.873 -2.964 11.090 1.00 90.94 105 GLY A CA 1
ATOM 799 C C . GLY A 1 105 ? 8.856 -3.759 10.269 1.00 90.94 105 GLY A C 1
ATOM 800 O O . GLY A 1 105 ? 9.215 -4.496 9.359 1.00 90.94 105 GLY A O 1
ATOM 801 N N . ALA A 1 106 ? 7.582 -3.673 10.651 1.00 90.88 106 ALA A N 1
ATOM 802 C CA . ALA A 1 106 ? 6.534 -4.507 10.062 1.00 90.88 106 ALA A CA 1
ATOM 803 C C . ALA A 1 106 ? 6.214 -4.168 8.610 1.00 90.88 106 ALA A C 1
ATOM 805 O O . ALA A 1 106 ? 5.896 -5.059 7.828 1.00 90.88 106 ALA A O 1
ATOM 806 N N . ILE A 1 107 ? 6.319 -2.894 8.242 1.00 93.19 107 ILE A N 1
ATOM 807 C CA . ILE A 1 107 ? 5.997 -2.452 6.888 1.00 93.19 107 ILE A CA 1
ATOM 808 C C . ILE A 1 107 ? 6.962 -3.045 5.851 1.00 93.19 107 ILE A C 1
ATOM 810 O O . ILE A 1 107 ? 6.518 -3.380 4.759 1.00 93.19 107 ILE A O 1
ATOM 814 N N . SER A 1 108 ? 8.237 -3.276 6.194 1.00 90.06 108 SER A N 1
ATOM 815 C CA . SER A 1 108 ? 9.211 -3.792 5.227 1.00 90.06 108 SER A CA 1
ATOM 816 C C . SER A 1 108 ? 8.929 -5.242 4.835 1.00 90.06 108 SER A C 1
ATOM 818 O O . SER A 1 108 ? 8.846 -5.556 3.660 1.00 90.06 108 SER A O 1
ATOM 820 N N . TYR A 1 109 ? 8.670 -6.143 5.780 1.00 85.44 109 TYR A N 1
ATOM 821 C CA . TYR A 1 109 ? 8.389 -7.541 5.418 1.00 85.44 109 TYR A CA 1
ATOM 822 C C . TYR A 1 109 ? 6.917 -7.826 5.083 1.00 85.44 109 TYR A C 1
ATOM 824 O O . TYR A 1 109 ? 6.600 -8.934 4.653 1.00 85.44 109 TYR A O 1
ATOM 832 N N . ARG A 1 110 ? 5.997 -6.877 5.306 1.00 87.31 110 ARG A N 1
ATOM 833 C CA . ARG A 1 110 ? 4.580 -7.020 4.917 1.00 87.31 110 ARG A CA 1
ATOM 834 C C . ARG A 1 110 ? 4.243 -6.351 3.590 1.00 87.31 110 ARG A C 1
ATOM 836 O O . ARG A 1 110 ? 3.252 -6.746 2.988 1.00 87.31 110 ARG A O 1
ATOM 843 N N . MET A 1 111 ? 4.995 -5.325 3.188 1.00 87.81 111 MET A N 1
ATOM 844 C CA . MET A 1 111 ? 4.606 -4.439 2.090 1.00 87.81 111 MET A CA 1
ATOM 845 C C . MET A 1 111 ? 5.764 -3.932 1.212 1.00 87.81 111 MET A C 1
ATOM 847 O O . MET A 1 111 ? 5.489 -3.157 0.305 1.00 87.81 111 MET A O 1
ATOM 851 N N . ALA A 1 112 ? 7.028 -4.323 1.428 1.00 73.44 112 ALA A N 1
ATOM 852 C CA . ALA A 1 112 ? 8.138 -3.786 0.619 1.00 73.44 112 ALA A CA 1
ATOM 853 C C . ALA A 1 112 ? 8.116 -4.183 -0.866 1.00 73.44 112 ALA A C 1
ATOM 855 O O . ALA A 1 112 ? 8.868 -3.599 -1.630 1.00 73.44 112 ALA A O 1
ATOM 856 N N . ASP A 1 113 ? 7.281 -5.143 -1.271 1.00 74.31 113 ASP A N 1
ATOM 857 C CA . ASP A 1 113 ? 7.092 -5.521 -2.681 1.00 74.31 113 ASP A CA 1
ATOM 858 C C . ASP A 1 113 ? 5.733 -5.044 -3.232 1.00 74.31 113 ASP A C 1
ATOM 860 O O . ASP A 1 113 ? 5.304 -5.442 -4.317 1.00 74.31 113 ASP A O 1
ATOM 864 N N . GLU A 1 114 ? 4.998 -4.241 -2.458 1.00 80.75 114 GLU A N 1
ATOM 865 C CA . GLU A 1 114 ? 3.677 -3.759 -2.843 1.00 80.75 114 GLU A CA 1
ATOM 866 C C . GLU A 1 114 ? 3.777 -2.458 -3.635 1.00 80.75 114 GLU A C 1
ATOM 868 O O . GLU A 1 114 ? 4.539 -1.556 -3.290 1.00 80.75 114 GLU A O 1
ATOM 873 N N . VAL A 1 115 ? 2.944 -2.320 -4.669 1.00 84.00 115 VAL A N 1
ATOM 874 C CA . VAL A 1 115 ? 2.832 -1.061 -5.414 1.00 84.00 115 VAL A CA 1
ATOM 875 C C . VAL A 1 115 ? 2.326 0.020 -4.462 1.00 84.00 115 VAL A C 1
ATOM 877 O O . VAL A 1 115 ? 1.202 -0.061 -3.968 1.00 84.00 115 VAL A O 1
ATOM 880 N N . GLN A 1 116 ? 3.159 1.022 -4.202 1.00 89.56 116 GLN A N 1
ATOM 881 C CA . GLN A 1 116 ? 2.803 2.147 -3.348 1.00 89.56 116 GLN A CA 1
ATOM 882 C C . GLN A 1 116 ? 2.005 3.209 -4.107 1.00 89.56 116 GLN A C 1
ATOM 884 O O . GLN A 1 116 ? 2.114 3.351 -5.324 1.00 89.56 116 GLN A O 1
ATOM 889 N N . PHE A 1 117 ? 1.201 3.968 -3.374 1.00 92.75 117 PHE A N 1
ATOM 890 C CA . PHE A 1 117 ? 0.520 5.155 -3.869 1.00 92.75 117 PHE A CA 1
ATOM 891 C C . PHE A 1 117 ? 1.113 6.393 -3.200 1.00 92.75 117 PHE A C 1
ATOM 893 O O . PHE A 1 117 ? 1.071 6.506 -1.976 1.00 92.75 117 PHE A O 1
ATOM 900 N N . ASP A 1 118 ? 1.660 7.307 -3.997 1.00 93.88 118 ASP A N 1
ATOM 901 C CA . ASP A 1 118 ? 2.191 8.577 -3.507 1.00 93.88 118 ASP A CA 1
ATOM 902 C C . ASP A 1 118 ? 1.048 9.549 -3.175 1.00 93.88 118 ASP A C 1
ATOM 904 O O . ASP A 1 118 ? 0.211 9.884 -4.019 1.00 93.88 118 ASP A O 1
ATOM 908 N N . PHE A 1 119 ? 1.004 9.971 -1.916 1.00 95.94 119 PHE A N 1
ATOM 909 C CA . PHE A 1 119 ? 0.075 10.958 -1.385 1.00 95.94 119 PHE A CA 1
ATOM 910 C C . PHE A 1 119 ? 0.801 12.040 -0.565 1.00 95.94 119 PHE A C 1
ATOM 912 O O . PHE A 1 119 ? 0.180 12.706 0.266 1.00 95.94 119 PHE A O 1
ATOM 919 N N . CYS A 1 120 ? 2.103 12.242 -0.799 1.00 93.88 120 CYS A N 1
ATOM 920 C CA . CYS A 1 120 ? 2.868 13.340 -0.202 1.00 93.88 120 CYS A CA 1
ATOM 921 C C . CYS A 1 120 ? 2.324 14.709 -0.644 1.00 93.88 120 CYS A C 1
ATOM 923 O O . CYS A 1 120 ? 2.294 15.651 0.147 1.00 93.88 120 CYS A O 1
ATOM 925 N N . GLU A 1 121 ? 1.787 14.790 -1.867 1.00 92.50 121 GLU A N 1
ATOM 926 C CA . GLU A 1 121 ? 1.077 15.956 -2.400 1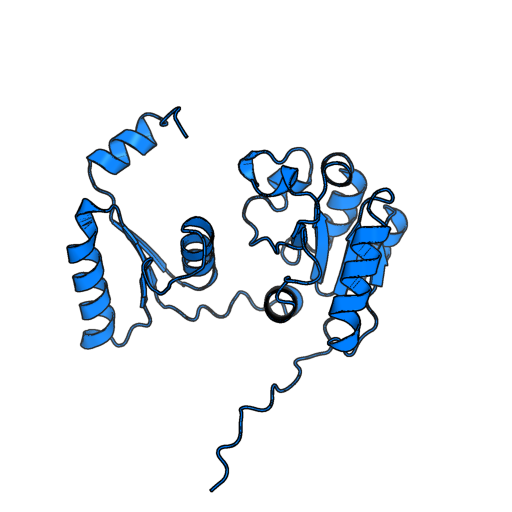.00 92.50 121 GLU A CA 1
ATOM 927 C C . GLU A 1 121 ? -0.407 15.633 -2.693 1.00 92.50 121 GLU A C 1
ATOM 929 O O . GLU A 1 121 ? -0.777 15.271 -3.815 1.00 92.50 121 GLU A O 1
ATOM 934 N N . PRO A 1 122 ? -1.318 15.783 -1.711 1.00 91.81 122 PRO A N 1
ATOM 935 C CA . PRO A 1 122 ? -2.723 15.389 -1.856 1.00 91.81 122 PRO A CA 1
ATOM 936 C C . PRO A 1 122 ? -3.471 16.021 -3.036 1.00 91.81 122 PRO A C 1
ATOM 938 O O . PRO A 1 122 ? -4.405 15.417 -3.568 1.00 91.81 122 PRO A O 1
ATOM 941 N N . GLU A 1 123 ? -3.093 17.239 -3.428 1.00 89.75 123 GLU A N 1
ATOM 942 C CA . GLU A 1 123 ? -3.780 18.004 -4.473 1.00 89.75 123 GLU A CA 1
ATOM 943 C C . GLU A 1 123 ? -3.506 17.457 -5.877 1.00 89.75 123 GLU A C 1
ATOM 945 O O . GLU A 1 123 ? -4.422 17.397 -6.703 1.00 89.75 123 GLU A O 1
ATOM 950 N N . THR A 1 124 ? -2.274 17.011 -6.125 1.00 87.31 124 THR A N 1
ATOM 951 C CA . THR A 1 124 ? -1.810 16.467 -7.409 1.00 87.31 124 THR A CA 1
ATOM 952 C C . THR A 1 124 ? -2.015 14.952 -7.503 1.00 87.31 124 THR A C 1
ATOM 954 O O . THR A 1 124 ? -2.032 14.402 -8.605 1.00 87.31 124 THR A O 1
ATOM 957 N N . ALA A 1 125 ? -2.258 14.280 -6.372 1.00 86.94 125 ALA A N 1
ATOM 958 C CA . ALA A 1 125 ? -2.481 12.841 -6.310 1.00 86.94 125 ALA A CA 1
ATOM 959 C C . ALA A 1 125 ? -3.683 12.374 -7.157 1.00 86.94 125 ALA A C 1
ATOM 961 O O . ALA A 1 125 ? -4.829 12.814 -6.978 1.00 86.94 125 ALA A O 1
ATOM 962 N N . ILE A 1 126 ? -3.426 11.408 -8.046 1.00 87.75 126 ILE A N 1
ATOM 963 C CA . ILE A 1 126 ? -4.403 10.836 -8.982 1.00 87.75 126 ILE A CA 1
ATOM 964 C C . ILE A 1 126 ? -5.211 9.735 -8.278 1.00 87.75 126 ILE A C 1
ATOM 966 O O . ILE A 1 126 ? -4.874 8.553 -8.319 1.00 87.75 126 ILE A O 1
ATOM 970 N N . ILE A 1 127 ? -6.308 10.127 -7.624 1.00 91.19 127 ILE A N 1
ATOM 971 C CA . ILE A 1 127 ? -7.130 9.239 -6.779 1.00 91.19 127 ILE A CA 1
ATOM 972 C C . ILE A 1 127 ? -7.667 8.007 -7.522 1.00 91.19 127 ILE A C 1
ATOM 974 O O . ILE A 1 127 ? -7.808 6.950 -6.909 1.00 91.19 127 ILE A O 1
ATOM 978 N N . SER A 1 128 ? -7.925 8.091 -8.831 1.00 84.88 128 SER A N 1
ATOM 979 C CA . SER A 1 128 ? -8.385 6.935 -9.613 1.00 84.88 128 SER A CA 1
ATOM 980 C C . SER A 1 128 ? -7.415 5.754 -9.545 1.00 84.88 128 SER A C 1
ATOM 982 O O . SER A 1 128 ? -7.871 4.625 -9.400 1.00 84.88 128 SER A O 1
ATOM 984 N N . HIS A 1 129 ? -6.099 5.997 -9.528 1.00 86.56 129 HIS A N 1
ATOM 985 C CA . HIS A 1 129 ? -5.106 4.924 -9.403 1.00 86.56 129 HIS A CA 1
ATOM 986 C C . HIS A 1 129 ? -5.212 4.199 -8.058 1.00 86.56 129 HIS A C 1
ATOM 988 O O . HIS A 1 129 ? -5.132 2.973 -8.002 1.00 86.56 129 HIS A O 1
ATOM 994 N N . LEU A 1 130 ? -5.439 4.938 -6.969 1.00 91.38 130 LEU A N 1
ATOM 995 C CA . LEU A 1 130 ? -5.642 4.339 -5.651 1.00 91.38 130 LEU A CA 1
ATOM 996 C C . LEU A 1 130 ? -6.934 3.509 -5.603 1.00 91.38 130 LEU A C 1
ATOM 998 O O . LEU A 1 130 ? -6.956 2.410 -5.048 1.00 91.38 130 LEU A O 1
ATOM 1002 N N . LEU A 1 131 ? -8.010 4.010 -6.213 1.00 90.56 131 LEU A N 1
ATOM 1003 C CA . LEU A 1 131 ? -9.278 3.284 -6.299 1.00 90.56 131 LEU A CA 1
ATOM 1004 C C . LEU A 1 131 ? -9.140 1.990 -7.111 1.00 90.56 131 LEU A C 1
ATOM 1006 O O . LEU A 1 131 ? -9.709 0.973 -6.712 1.00 90.56 131 LEU A O 1
ATOM 1010 N N . ASP A 1 132 ? -8.362 1.997 -8.193 1.00 86.25 132 ASP A N 1
ATOM 1011 C CA . ASP A 1 132 ? -8.060 0.791 -8.967 1.00 86.25 132 ASP A CA 1
ATOM 1012 C C . ASP A 1 132 ? -7.313 -0.232 -8.105 1.00 86.25 132 ASP A C 1
ATOM 1014 O O . ASP A 1 132 ? -7.695 -1.404 -8.064 1.00 86.25 132 ASP A O 1
ATOM 1018 N N . GLN A 1 133 ? -6.319 0.198 -7.320 1.00 89.00 133 GLN A N 1
ATOM 1019 C CA . GLN A 1 133 ? -5.632 -0.691 -6.378 1.00 89.00 133 GLN A CA 1
ATOM 1020 C C . GLN A 1 133 ? -6.589 -1.288 -5.336 1.00 89.00 133 GLN A C 1
ATOM 1022 O O . GLN A 1 133 ? -6.533 -2.494 -5.074 1.00 89.00 133 GLN A O 1
ATOM 1027 N N . PHE A 1 134 ? -7.513 -0.492 -4.783 1.00 92.44 134 PHE A N 1
ATOM 1028 C CA . PHE A 1 134 ? -8.552 -0.998 -3.879 1.00 92.44 134 PHE A CA 1
ATOM 1029 C C . PHE A 1 134 ? -9.450 -2.031 -4.550 1.00 92.44 134 PHE A C 1
ATOM 1031 O O . PHE A 1 134 ? -9.786 -3.038 -3.929 1.00 92.44 134 PHE A O 1
ATOM 1038 N N . GLN A 1 135 ? -9.815 -1.818 -5.814 1.00 88.00 135 GLN A N 1
ATOM 1039 C CA . GLN A 1 135 ? -10.606 -2.778 -6.579 1.00 88.00 135 GLN A CA 1
ATOM 1040 C C . GLN A 1 135 ? -9.890 -4.098 -6.788 1.00 88.00 135 GLN A C 1
ATOM 1042 O O . GLN A 1 135 ? -10.460 -5.171 -6.561 1.00 88.00 135 GLN A O 1
ATOM 1047 N N . LEU A 1 136 ? -8.628 -4.019 -7.173 1.00 83.19 136 LEU A N 1
ATOM 1048 C CA . LEU A 1 136 ? -7.804 -5.180 -7.440 1.00 83.19 136 LEU A CA 1
ATOM 1049 C C . LEU A 1 136 ? -7.591 -5.996 -6.166 1.00 83.19 136 LEU A C 1
ATOM 1051 O O . LEU A 1 136 ? -7.970 -7.163 -6.115 1.00 83.19 136 LEU A O 1
ATOM 1055 N N . LYS A 1 137 ? -7.095 -5.369 -5.098 1.00 87.19 137 LYS A N 1
ATOM 1056 C CA . LYS A 1 137 ? -6.807 -6.057 -3.833 1.00 87.19 137 LYS A CA 1
ATOM 1057 C C . LYS A 1 137 ? -8.061 -6.453 -3.057 1.00 87.19 137 LYS A C 1
ATOM 1059 O O . LYS A 1 137 ? -8.119 -7.550 -2.508 1.00 87.19 137 LYS A O 1
ATOM 1064 N N . GLY A 1 138 ? -9.084 -5.601 -3.045 1.00 87.12 138 GLY A N 1
ATOM 1065 C CA . GLY A 1 138 ? -10.315 -5.825 -2.286 1.00 87.12 138 GLY A CA 1
ATOM 1066 C C . GLY A 1 138 ? -11.261 -6.853 -2.902 1.00 87.12 138 GLY A C 1
ATOM 1067 O O . GLY A 1 138 ? -12.025 -7.497 -2.187 1.00 87.12 138 GLY A O 1
ATOM 1068 N N . SER A 1 139 ? -11.210 -7.062 -4.219 1.00 80.94 139 SER A N 1
ATOM 1069 C CA . SER A 1 139 ? -12.045 -8.082 -4.865 1.00 80.94 139 SER A CA 1
ATOM 1070 C C . SER A 1 139 ? -11.556 -9.516 -4.629 1.00 80.94 139 SER A C 1
ATOM 1072 O O . SER A 1 139 ? -12.233 -10.458 -5.043 1.00 80.94 139 SER A O 1
ATOM 1074 N N . GLY A 1 140 ? -10.376 -9.698 -4.018 1.00 66.88 140 GLY A N 1
ATOM 1075 C CA . GLY A 1 140 ? -9.716 -11.002 -3.894 1.00 66.88 140 GLY A CA 1
ATOM 1076 C C . GLY A 1 140 ? -9.340 -11.622 -5.244 1.00 66.88 140 GLY A C 1
ATOM 1077 O O . GLY A 1 140 ? -8.848 -12.748 -5.297 1.00 66.88 140 GLY A O 1
ATOM 1078 N N . LYS A 1 141 ? -9.566 -10.903 -6.350 1.00 59.66 141 LYS A N 1
ATOM 1079 C CA . LYS A 1 141 ? -9.076 -11.284 -7.663 1.00 59.66 141 LYS A CA 1
ATOM 1080 C C . LYS A 1 141 ? -7.614 -10.883 -7.695 1.00 59.66 141 LYS A C 1
ATOM 1082 O O . LYS A 1 141 ? -7.292 -9.702 -7.619 1.00 59.66 141 LYS A O 1
ATOM 1087 N N . HIS A 1 142 ? -6.723 -11.858 -7.846 1.00 51.53 142 HIS A N 1
ATOM 1088 C CA . HIS A 1 142 ? -5.392 -11.551 -8.357 1.00 51.53 142 HIS A CA 1
ATOM 1089 C C . HIS A 1 142 ? -5.558 -10.649 -9.579 1.00 51.53 142 HIS A C 1
ATOM 1091 O O . HIS A 1 142 ? -6.455 -10.917 -10.386 1.00 51.53 142 HIS A O 1
ATOM 1097 N N . LEU A 1 143 ? -4.735 -9.593 -9.671 1.00 53.78 143 LEU A N 1
ATOM 1098 C CA . LEU A 1 143 ? -4.610 -8.746 -10.857 1.00 53.78 143 LEU A CA 1
ATOM 1099 C C . LEU A 1 143 ? -4.882 -9.607 -12.079 1.00 53.78 143 LEU A C 1
ATOM 1101 O O . LEU A 1 143 ? -4.141 -10.566 -12.317 1.00 53.78 143 LEU A O 1
ATOM 1105 N N . HIS A 1 144 ? -5.999 -9.346 -12.769 1.00 51.59 144 HIS A N 1
ATOM 1106 C CA . HIS A 1 144 ? -6.302 -10.084 -13.983 1.00 51.59 144 HIS A CA 1
ATOM 1107 C C . HIS A 1 144 ? -5.073 -9.896 -14.847 1.00 51.59 144 HIS A C 1
ATOM 1109 O O . HIS A 1 144 ? -4.767 -8.764 -15.205 1.00 51.59 144 HIS A O 1
ATOM 1115 N N . LYS A 1 145 ? -4.311 -10.968 -15.066 1.00 65.88 145 LYS A N 1
ATOM 1116 C CA . LYS A 1 145 ? -3.043 -10.854 -15.767 1.00 65.88 145 LYS A CA 1
ATOM 1117 C C . LYS A 1 145 ? -3.373 -10.454 -17.201 1.00 65.88 145 LYS A C 1
ATOM 1119 O O . LYS A 1 145 ? -3.832 -11.284 -17.986 1.00 65.88 145 LYS A O 1
ATOM 1124 N N . ILE A 1 146 ? -3.268 -9.153 -17.467 1.00 75.12 146 ILE A N 1
ATOM 1125 C CA . ILE A 1 146 ? -3.661 -8.508 -18.722 1.00 75.12 146 ILE A CA 1
ATOM 1126 C C . ILE A 1 146 ? -2.689 -8.946 -19.810 1.00 75.12 146 ILE A C 1
ATOM 1128 O O . ILE A 1 146 ? -3.093 -9.175 -20.949 1.00 75.12 146 ILE A O 1
ATOM 1132 N N . PHE A 1 147 ? -1.422 -9.085 -19.422 1.00 80.44 147 PHE A N 1
ATOM 1133 C CA . PHE A 1 147 ? -0.323 -9.447 -20.291 1.00 80.44 147 PHE A CA 1
ATOM 1134 C C . PHE A 1 147 ? 0.048 -10.911 -20.085 1.00 80.44 147 PHE A C 1
ATOM 1136 O O . PHE A 1 147 ? 0.089 -11.433 -18.967 1.00 80.44 147 PHE A O 1
ATOM 1143 N N . ASP A 1 148 ? 0.330 -11.584 -21.189 1.00 87.25 148 ASP A N 1
ATOM 1144 C CA . ASP A 1 148 ? 0.829 -12.950 -21.181 1.00 87.25 148 ASP A CA 1
ATOM 1145 C C . ASP A 1 148 ? 2.294 -12.980 -20.745 1.00 87.25 148 ASP A C 1
ATOM 1147 O O . ASP A 1 148 ? 2.688 -13.875 -19.997 1.00 87.25 148 ASP A O 1
ATOM 1151 N N . ALA A 1 149 ? 3.074 -11.957 -21.110 1.00 89.00 149 ALA A N 1
ATOM 1152 C CA . ALA A 1 149 ? 4.426 -11.781 -20.604 1.00 89.00 149 ALA A CA 1
ATOM 1153 C C . ALA A 1 149 ? 4.837 -10.309 -20.455 1.00 89.00 149 ALA A C 1
ATOM 1155 O O . ALA A 1 149 ? 4.444 -9.448 -21.246 1.00 89.00 149 ALA A O 1
ATOM 1156 N N . PHE A 1 150 ? 5.692 -10.063 -19.468 1.00 88.81 150 PHE A N 1
ATOM 1157 C CA . PHE A 1 150 ? 6.494 -8.853 -19.330 1.00 88.81 150 PHE A CA 1
ATOM 1158 C C . PHE A 1 150 ? 7.926 -9.152 -19.754 1.00 88.81 150 PHE A C 1
ATOM 1160 O O . PHE A 1 150 ? 8.486 -10.174 -19.351 1.00 88.81 150 PHE A O 1
ATOM 1167 N N . ILE A 1 151 ? 8.509 -8.261 -20.555 1.00 89.00 151 ILE A N 1
ATOM 1168 C CA . ILE A 1 151 ? 9.904 -8.356 -20.982 1.00 89.00 151 ILE A CA 1
ATOM 1169 C C . ILE A 1 151 ? 10.681 -7.166 -20.423 1.00 89.00 151 ILE A C 1
ATOM 1171 O O . ILE A 1 151 ? 10.510 -6.037 -20.889 1.00 89.00 151 ILE A O 1
ATOM 1175 N N . SER A 1 152 ? 11.562 -7.456 -19.467 1.00 85.00 152 SER A N 1
ATOM 1176 C CA . SER A 1 152 ? 12.608 -6.543 -19.000 1.00 85.00 152 SER A CA 1
ATOM 1177 C C . SER A 1 152 ? 13.926 -6.888 -19.689 1.00 85.00 152 SER A C 1
ATOM 1179 O O . SER A 1 152 ? 14.174 -8.045 -20.044 1.00 85.00 152 SER A O 1
ATOM 1181 N N . TYR A 1 153 ? 14.776 -5.894 -19.921 1.00 84.12 153 TYR A N 1
ATOM 1182 C CA . TYR A 1 153 ? 16.025 -6.086 -20.648 1.00 84.12 153 TYR A CA 1
ATOM 1183 C C . TYR A 1 153 ? 17.096 -5.088 -20.229 1.00 84.12 153 TYR A C 1
ATOM 1185 O O . TYR A 1 153 ? 1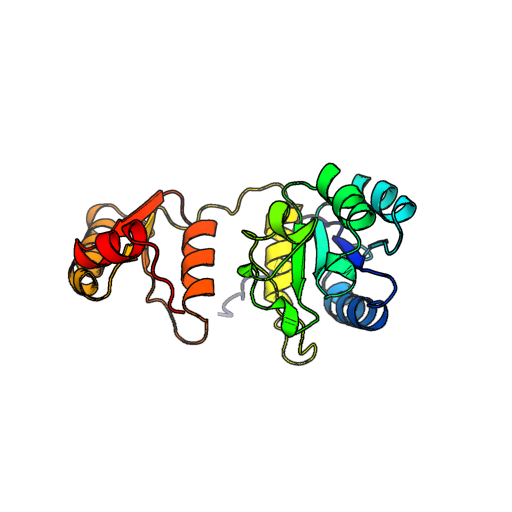6.824 -3.923 -19.951 1.00 84.12 153 TYR A O 1
ATOM 1193 N N . ASP A 1 154 ? 18.349 -5.534 -20.282 1.00 80.44 154 ASP A N 1
ATOM 1194 C CA . ASP A 1 154 ? 19.488 -4.621 -20.267 1.00 80.44 154 ASP A CA 1
ATOM 1195 C C . ASP A 1 154 ? 19.515 -3.780 -21.558 1.00 80.44 154 ASP A C 1
ATOM 1197 O O . ASP A 1 154 ? 19.113 -4.232 -22.635 1.00 80.44 154 ASP A O 1
ATOM 1201 N N . ARG A 1 155 ? 20.061 -2.562 -21.489 1.00 77.62 155 ARG A N 1
ATOM 1202 C CA . ARG A 1 155 ? 20.095 -1.597 -22.602 1.00 77.62 155 ARG A CA 1
ATOM 1203 C C . ARG A 1 155 ? 20.709 -2.183 -23.875 1.00 77.62 155 ARG A C 1
ATOM 1205 O O . ARG A 1 155 ? 20.286 -1.842 -24.977 1.00 77.62 155 ARG A O 1
ATOM 1212 N N . LYS A 1 156 ? 21.692 -3.073 -23.730 1.00 81.56 156 LYS A N 1
ATOM 1213 C CA . LYS A 1 156 ? 22.356 -3.764 -24.848 1.00 81.56 156 LYS A CA 1
ATOM 1214 C C . LYS A 1 156 ? 21.484 -4.836 -25.515 1.00 81.56 156 LYS A C 1
ATOM 1216 O O . LYS A 1 156 ? 21.749 -5.190 -26.657 1.00 81.56 156 LYS A O 1
ATOM 1221 N N . ALA A 1 157 ? 20.455 -5.333 -24.833 1.00 84.62 157 ALA A N 1
ATOM 1222 C CA . ALA A 1 157 ? 19.508 -6.323 -25.342 1.00 84.62 157 ALA A CA 1
ATOM 1223 C C . ALA A 1 157 ? 18.208 -5.693 -25.883 1.00 84.62 157 ALA A C 1
ATOM 1225 O O . ALA A 1 157 ? 17.304 -6.420 -26.290 1.00 84.62 157 ALA A O 1
ATOM 1226 N N . ARG A 1 158 ? 18.111 -4.356 -2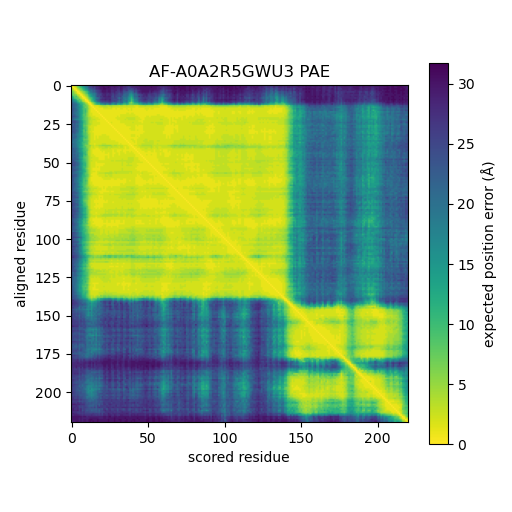5.934 1.00 84.94 158 ARG A N 1
ATOM 1227 C CA . ARG A 1 158 ? 16.904 -3.614 -26.341 1.00 84.94 158 ARG A CA 1
ATOM 1228 C C . ARG A 1 158 ? 16.318 -4.070 -27.676 1.00 84.94 158 ARG A C 1
ATOM 1230 O O . ARG A 1 158 ? 15.128 -4.366 -27.755 1.00 84.94 158 ARG A O 1
ATOM 1237 N N . ASP A 1 159 ? 17.132 -4.120 -28.726 1.00 88.25 159 ASP A N 1
ATOM 1238 C CA . ASP A 1 159 ? 16.640 -4.449 -30.071 1.00 88.25 159 ASP A CA 1
ATOM 1239 C C . ASP A 1 159 ? 16.148 -5.899 -30.141 1.00 88.25 159 ASP A C 1
ATOM 1241 O O . ASP A 1 159 ? 15.120 -6.189 -30.752 1.00 88.25 159 ASP A O 1
ATOM 1245 N N . MET A 1 160 ? 16.825 -6.799 -29.423 1.00 89.50 160 MET A N 1
ATOM 1246 C CA . MET A 1 160 ? 16.402 -8.189 -29.273 1.00 89.50 160 MET A CA 1
ATOM 1247 C C . MET A 1 160 ? 15.084 -8.297 -28.499 1.00 89.50 160 MET A C 1
ATOM 1249 O O . MET A 1 160 ? 14.191 -9.025 -28.926 1.00 89.50 160 MET A O 1
ATOM 1253 N N . ALA A 1 161 ? 14.927 -7.550 -27.403 1.00 89.81 161 ALA A N 1
ATOM 1254 C CA . ALA A 1 161 ? 13.691 -7.508 -26.625 1.00 89.81 161 ALA A CA 1
ATOM 1255 C C . ALA A 1 161 ? 12.500 -7.058 -27.481 1.00 89.81 161 ALA A C 1
ATOM 1257 O O . ALA A 1 161 ? 11.435 -7.676 -27.441 1.00 89.81 161 ALA A O 1
ATOM 1258 N N . LYS A 1 162 ? 12.698 -6.018 -28.303 1.00 89.81 162 LYS A N 1
ATOM 1259 C CA . LYS A 1 162 ? 11.682 -5.509 -29.233 1.00 89.81 162 LYS A CA 1
ATOM 1260 C C . LYS A 1 162 ? 11.308 -6.529 -30.294 1.00 89.81 162 LYS A C 1
ATOM 1262 O O . LYS A 1 162 ? 10.123 -6.715 -30.556 1.00 89.81 162 LYS A O 1
ATOM 1267 N N . GLU A 1 163 ? 12.294 -7.200 -30.876 1.00 93.38 163 GLU A N 1
ATOM 1268 C CA . GLU A 1 163 ? 12.053 -8.228 -31.886 1.00 93.38 163 GLU A CA 1
ATOM 1269 C C . GLU A 1 163 ? 11.311 -9.436 -31.294 1.00 93.38 163 GLU A C 1
ATOM 1271 O O . GLU A 1 163 ? 10.339 -9.908 -31.882 1.00 93.38 163 GLU A O 1
ATOM 1276 N N . ILE A 1 164 ? 11.698 -9.898 -30.099 1.00 90.88 164 ILE A N 1
ATOM 1277 C CA . ILE A 1 164 ? 10.996 -10.976 -29.386 1.00 90.88 164 ILE A CA 1
ATOM 1278 C C . ILE A 1 164 ? 9.554 -10.562 -29.089 1.00 90.88 164 ILE A C 1
ATOM 1280 O O . ILE A 1 164 ? 8.626 -11.295 -29.424 1.00 90.88 164 ILE A O 1
ATOM 1284 N N . ALA A 1 165 ? 9.343 -9.374 -28.516 1.00 90.94 165 ALA A N 1
ATOM 1285 C CA . ALA A 1 165 ? 8.006 -8.876 -28.214 1.00 90.94 165 ALA A CA 1
ATOM 1286 C C . ALA A 1 165 ? 7.137 -8.759 -29.466 1.00 90.94 165 ALA A C 1
ATOM 1288 O O . ALA A 1 165 ? 5.969 -9.136 -29.435 1.00 90.94 165 ALA A O 1
ATOM 1289 N N . LYS A 1 166 ? 7.707 -8.262 -30.570 1.00 92.50 166 LYS A N 1
ATOM 1290 C CA . LYS A 1 166 ? 7.020 -8.161 -31.855 1.00 92.50 166 LYS A CA 1
ATOM 1291 C C . LYS A 1 166 ? 6.614 -9.538 -32.371 1.00 92.50 166 LYS A C 1
ATOM 1293 O O . LYS A 1 166 ? 5.460 -9.719 -32.724 1.00 92.50 166 LYS A O 1
ATOM 1298 N N . ARG A 1 167 ? 7.509 -10.530 -32.353 1.00 93.44 167 ARG A N 1
ATOM 1299 C CA . ARG A 1 167 ? 7.173 -11.900 -32.783 1.00 93.44 167 ARG A CA 1
ATOM 1300 C C . ARG A 1 167 ? 6.100 -12.540 -31.911 1.00 93.44 167 ARG A C 1
ATOM 1302 O O . ARG A 1 167 ? 5.178 -13.143 -32.444 1.00 93.44 167 ARG A O 1
ATOM 1309 N N . LEU A 1 168 ? 6.188 -12.383 -30.590 1.00 91.38 168 LEU A N 1
ATOM 1310 C CA . LEU A 1 168 ? 5.176 -12.899 -29.664 1.00 91.38 168 LEU A CA 1
ATOM 1311 C C . LEU A 1 168 ? 3.801 -12.254 -29.902 1.00 91.38 168 LEU A C 1
ATOM 1313 O O . LEU A 1 168 ? 2.792 -12.952 -29.845 1.00 91.38 168 LEU A O 1
ATOM 1317 N N . LYS A 1 169 ? 3.758 -10.957 -30.231 1.00 90.31 169 LYS A N 1
ATOM 1318 C CA . LYS A 1 169 ? 2.522 -10.265 -30.628 1.00 90.31 169 LYS A CA 1
ATOM 1319 C C . LYS A 1 169 ? 2.014 -10.746 -31.991 1.00 90.31 169 LYS A C 1
ATOM 1321 O O . LYS A 1 169 ? 0.898 -11.235 -32.087 1.00 90.31 169 LYS A O 1
ATOM 1326 N N . ASP A 1 170 ? 2.843 -10.648 -33.027 1.00 91.38 170 ASP A N 1
ATOM 1327 C CA . ASP A 1 170 ? 2.425 -10.808 -34.425 1.00 91.38 170 ASP A CA 1
ATOM 1328 C C . ASP A 1 170 ? 2.177 -12.275 -34.817 1.00 91.38 170 ASP A C 1
ATOM 1330 O O . ASP A 1 170 ? 1.322 -12.555 -35.653 1.00 91.38 170 ASP A O 1
ATOM 1334 N N . GLN A 1 171 ? 2.941 -13.218 -34.253 1.00 94.00 171 GLN A N 1
ATOM 1335 C CA . GLN A 1 171 ? 2.904 -14.635 -34.651 1.00 94.00 171 GLN A CA 1
ATOM 1336 C C . GLN A 1 171 ? 2.130 -15.520 -33.674 1.00 94.00 171 GLN A C 1
ATOM 1338 O O . GLN A 1 171 ? 1.686 -16.602 -34.055 1.00 94.00 171 GLN A O 1
ATOM 1343 N N . HIS A 1 172 ? 1.986 -15.084 -32.421 1.00 88.88 172 HIS A N 1
ATOM 1344 C CA . HIS A 1 172 ? 1.383 -15.887 -31.357 1.00 88.88 172 HIS A CA 1
ATOM 1345 C C . HIS A 1 172 ? 0.189 -15.207 -30.673 1.00 88.88 172 HIS A C 1
ATOM 1347 O O . HIS A 1 172 ? -0.374 -15.801 -29.758 1.00 88.88 172 HIS A O 1
ATOM 1353 N N . ASP A 1 173 ? -0.206 -14.005 -31.118 1.00 88.31 173 ASP A N 1
ATOM 1354 C CA . ASP A 1 173 ? -1.334 -13.228 -30.576 1.00 88.31 173 ASP A CA 1
ATOM 1355 C C . ASP A 1 173 ? -1.250 -13.013 -29.050 1.00 88.31 173 ASP A C 1
ATOM 1357 O O . ASP A 1 173 ? -2.246 -13.018 -28.327 1.00 88.31 173 ASP A O 1
ATOM 1361 N N . LEU A 1 174 ? -0.026 -12.856 -28.530 1.00 89.31 174 LEU A N 1
ATOM 1362 C CA . LEU A 1 174 ? 0.216 -12.656 -27.101 1.00 89.31 174 LEU A CA 1
ATOM 1363 C C . LEU A 1 174 ? 0.248 -11.172 -26.739 1.00 89.31 174 LEU A C 1
ATOM 1365 O O . LEU A 1 174 ? 0.860 -10.342 -27.420 1.00 89.31 174 LEU A O 1
ATOM 1369 N N . LYS A 1 175 ? -0.336 -10.831 -25.589 1.00 87.31 175 LYS A N 1
ATOM 1370 C CA . LYS A 1 175 ? -0.282 -9.479 -25.025 1.00 87.31 175 LYS A CA 1
ATOM 1371 C C . LYS A 1 175 ? 1.023 -9.294 -24.260 1.00 87.31 175 LYS A C 1
ATOM 1373 O O . LYS A 1 175 ? 1.186 -9.839 -23.173 1.00 87.31 175 LYS A O 1
ATOM 1378 N N . ILE A 1 176 ? 1.944 -8.501 -24.806 1.00 87.94 176 ILE A N 1
ATOM 1379 C CA . ILE A 1 176 ? 3.277 -8.291 -24.215 1.00 87.94 176 ILE A CA 1
ATOM 1380 C C . ILE A 1 176 ? 3.433 -6.874 -23.653 1.00 87.94 176 ILE A C 1
ATOM 1382 O O . ILE A 1 176 ? 3.264 -5.899 -24.399 1.00 87.94 176 ILE A O 1
ATOM 1386 N N . TRP A 1 177 ? 3.814 -6.776 -22.373 1.00 85.75 177 TRP A N 1
ATOM 1387 C CA . TRP A 1 177 ? 4.306 -5.542 -21.748 1.00 85.75 177 TRP A CA 1
ATOM 1388 C C . TRP A 1 177 ? 5.804 -5.414 -21.997 1.00 85.75 177 TRP A C 1
ATOM 1390 O O . TRP A 1 177 ? 6.570 -6.341 -21.727 1.00 85.75 177 TRP A O 1
ATOM 1400 N N . LEU A 1 178 ? 6.221 -4.260 -22.507 1.00 82.00 178 LEU A N 1
ATOM 1401 C CA . LEU A 1 178 ? 7.623 -3.930 -22.717 1.00 82.00 178 LEU A CA 1
ATOM 1402 C C . LEU A 1 178 ? 7.938 -2.688 -21.891 1.00 82.00 178 LEU A C 1
ATOM 1404 O O . LEU A 1 178 ? 7.151 -1.742 -21.922 1.00 82.00 178 LEU A O 1
ATOM 1408 N N . ASP A 1 179 ? 9.083 -2.694 -21.216 1.00 67.25 179 ASP A N 1
ATOM 1409 C CA . ASP A 1 179 ? 9.562 -1.665 -20.273 1.00 67.25 179 ASP A CA 1
ATOM 1410 C C . ASP A 1 179 ? 9.793 -0.251 -20.882 1.00 67.25 179 ASP A C 1
ATOM 1412 O O . ASP A 1 179 ? 10.453 0.605 -20.313 1.00 67.25 179 ASP A O 1
ATOM 1416 N N . GLU A 1 180 ? 9.260 0.017 -22.078 1.00 63.94 180 GLU A N 1
ATOM 1417 C CA . GLU A 1 180 ? 9.350 1.299 -22.794 1.00 63.94 180 GLU A CA 1
ATOM 1418 C C . GLU A 1 180 ? 7.990 1.953 -23.075 1.00 63.94 180 GLU A C 1
ATOM 1420 O O . GLU A 1 180 ? 7.939 3.027 -23.683 1.00 63.94 180 GLU A O 1
ATOM 1425 N N . ASN A 1 181 ? 6.877 1.332 -22.678 1.00 49.53 181 ASN A N 1
ATOM 1426 C CA . ASN A 1 181 ? 5.551 1.885 -22.942 1.00 49.53 181 ASN A CA 1
ATOM 1427 C C . ASN A 1 181 ? 5.209 3.039 -21.970 1.00 49.53 181 ASN A C 1
ATOM 1429 O O . ASN A 1 181 ? 4.434 2.858 -21.041 1.00 49.53 181 ASN A O 1
ATOM 1433 N N . GLN A 1 182 ? 5.715 4.235 -22.315 1.00 46.78 182 GLN A N 1
ATOM 1434 C CA . GLN A 1 182 ? 5.431 5.592 -21.790 1.00 46.78 182 GLN A CA 1
ATOM 1435 C C . GLN A 1 182 ? 6.112 5.938 -20.452 1.00 46.78 182 GLN A C 1
ATOM 1437 O O . GLN A 1 182 ? 6.154 5.139 -19.538 1.00 46.78 182 GLN A O 1
ATOM 1442 N N . GLY A 1 183 ? 6.702 7.114 -20.228 1.00 40.53 183 GLY A N 1
ATOM 1443 C CA . GLY A 1 183 ? 6.485 8.444 -20.804 1.00 40.53 183 GLY A CA 1
ATOM 1444 C C . GLY A 1 183 ? 6.365 9.506 -19.696 1.00 40.53 183 GLY A C 1
ATOM 1445 O O . GLY A 1 183 ? 6.655 10.666 -19.955 1.00 40.53 183 GLY A O 1
ATOM 1446 N N . VAL A 1 184 ? 5.997 9.118 -18.465 1.00 37.69 184 VAL A N 1
ATOM 1447 C CA . VAL A 1 184 ? 5.901 10.009 -17.281 1.00 37.69 184 VAL A CA 1
ATOM 1448 C C . VAL A 1 184 ? 6.179 9.273 -15.948 1.00 37.69 184 VAL A C 1
ATOM 1450 O O . VAL A 1 184 ? 6.337 9.921 -14.923 1.00 37.69 184 VAL A O 1
ATOM 1453 N N . GLN A 1 185 ? 6.281 7.939 -15.933 1.00 39.34 185 GLN A N 1
ATOM 1454 C CA . GLN A 1 185 ? 6.484 7.144 -14.711 1.00 39.34 185 GLN A CA 1
ATOM 1455 C C . GLN A 1 185 ? 7.946 6.709 -14.559 1.00 39.34 185 GLN A C 1
ATOM 1457 O O . GLN A 1 185 ? 8.656 6.537 -15.554 1.00 39.34 185 GLN A O 1
ATOM 1462 N N . SER A 1 186 ? 8.412 6.581 -13.314 1.00 51.78 186 SER A N 1
ATOM 1463 C CA . SER A 1 186 ? 9.768 6.109 -13.016 1.00 51.78 186 SER A CA 1
ATOM 1464 C C . SER A 1 186 ? 9.962 4.677 -13.544 1.00 51.78 186 SER A C 1
ATOM 1466 O O . SER A 1 186 ? 9.005 3.910 -13.668 1.00 51.78 186 SER A O 1
ATOM 1468 N N . ALA A 1 187 ? 11.200 4.302 -13.888 1.00 55.66 187 ALA A N 1
ATOM 1469 C CA . ALA A 1 187 ? 11.504 2.959 -14.400 1.00 55.66 187 ALA A CA 1
ATOM 1470 C C . ALA A 1 187 ? 11.035 1.853 -13.432 1.00 55.66 187 ALA A C 1
ATOM 1472 O O . ALA A 1 187 ? 10.527 0.819 -13.864 1.00 55.66 187 ALA A O 1
ATOM 1473 N N . ASP A 1 188 ? 11.106 2.117 -12.127 1.00 58.94 188 ASP A N 1
ATOM 1474 C CA . ASP A 1 188 ? 10.691 1.183 -11.080 1.00 58.94 188 ASP A CA 1
ATOM 1475 C C . ASP A 1 188 ? 9.174 0.937 -11.077 1.00 58.94 188 ASP A C 1
ATOM 1477 O O . ASP A 1 188 ? 8.727 -0.194 -10.869 1.00 58.94 188 ASP A O 1
ATOM 1481 N N . GLU A 1 189 ? 8.365 1.957 -11.378 1.00 54.84 189 GLU A N 1
ATOM 1482 C CA . GLU A 1 189 ? 6.909 1.821 -11.504 1.00 54.84 189 GLU A CA 1
ATOM 1483 C C . GLU A 1 189 ? 6.513 1.003 -12.740 1.00 54.84 189 GLU A C 1
ATOM 1485 O O . GLU A 1 189 ? 5.628 0.149 -12.647 1.00 54.84 189 GLU A O 1
ATOM 1490 N N . SER A 1 190 ? 7.195 1.203 -13.877 1.00 64.62 190 SER A N 1
ATOM 1491 C CA . SER A 1 190 ? 6.977 0.427 -15.113 1.00 64.62 190 SER A CA 1
ATOM 1492 C C . SER A 1 190 ? 7.287 -1.056 -14.908 1.00 64.62 190 SER A C 1
ATOM 1494 O O . SER A 1 190 ? 6.481 -1.923 -15.264 1.00 64.62 190 SER A O 1
ATOM 1496 N N . VAL A 1 191 ? 8.429 -1.355 -14.282 1.00 70.00 191 VAL A N 1
ATOM 1497 C CA . VAL A 1 191 ? 8.842 -2.728 -13.970 1.00 70.00 191 VAL A CA 1
ATOM 1498 C C . VAL A 1 191 ? 7.868 -3.368 -12.984 1.00 70.00 191 VAL A C 1
ATOM 1500 O O . VAL A 1 191 ? 7.400 -4.483 -13.221 1.00 70.00 191 VAL A O 1
ATOM 1503 N N . SER A 1 192 ? 7.497 -2.654 -11.919 1.00 68.81 192 SER A N 1
ATOM 1504 C CA . SER A 1 192 ? 6.560 -3.152 -10.905 1.00 68.81 192 SER A CA 1
ATOM 1505 C C . SER A 1 192 ? 5.184 -3.451 -11.500 1.00 68.81 192 SER A C 1
ATOM 1507 O O . SER A 1 192 ? 4.624 -4.521 -11.256 1.00 68.81 192 SER A O 1
ATOM 1509 N N . GLN A 1 193 ? 4.650 -2.565 -1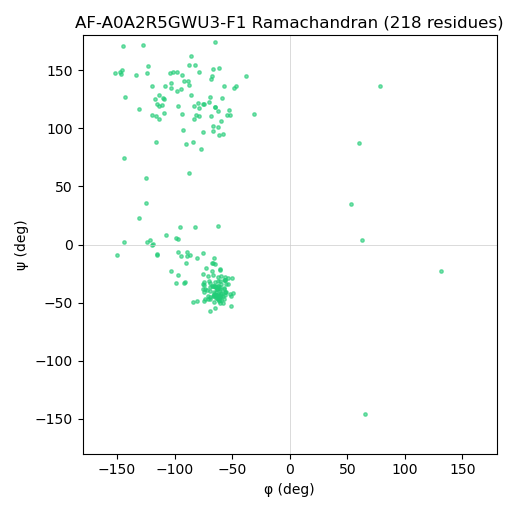2.346 1.00 67.50 193 GLN A N 1
ATOM 1510 C CA . GLN A 1 193 ? 3.388 -2.802 -13.055 1.00 67.50 193 GLN A CA 1
ATOM 1511 C C . GLN A 1 193 ? 3.500 -3.958 -14.055 1.00 67.50 193 GLN A C 1
ATOM 1513 O O . GLN A 1 193 ? 2.615 -4.816 -14.100 1.00 67.50 193 GLN A O 1
ATOM 1518 N N . GLY A 1 194 ? 4.598 -4.037 -14.811 1.00 73.06 194 GLY A N 1
ATOM 1519 C CA . GLY A 1 194 ? 4.883 -5.152 -15.713 1.00 73.06 194 GLY A CA 1
ATOM 1520 C C . GLY A 1 194 ? 4.869 -6.494 -14.977 1.00 73.06 194 GLY A C 1
ATOM 1521 O O . GLY A 1 194 ? 4.234 -7.449 -15.442 1.00 73.06 194 GLY A O 1
ATOM 1522 N N . ILE A 1 195 ? 5.476 -6.547 -13.787 1.00 75.75 195 ILE A N 1
ATOM 1523 C CA . ILE A 1 195 ? 5.476 -7.727 -12.919 1.00 75.75 195 ILE A CA 1
ATOM 1524 C C . ILE A 1 195 ? 4.060 -8.039 -12.407 1.00 75.75 195 ILE A C 1
ATOM 1526 O O . ILE A 1 195 ? 3.542 -9.159 -12.508 1.00 75.75 195 ILE A O 1
ATOM 1530 N N . ALA A 1 196 ? 3.380 -7.026 -11.886 1.00 69.56 196 ALA A N 1
ATOM 1531 C CA . ALA A 1 196 ? 2.072 -7.184 -11.278 1.00 69.56 196 ALA A CA 1
ATOM 1532 C C . ALA A 1 196 ? 1.015 -7.661 -12.299 1.00 69.56 196 ALA A C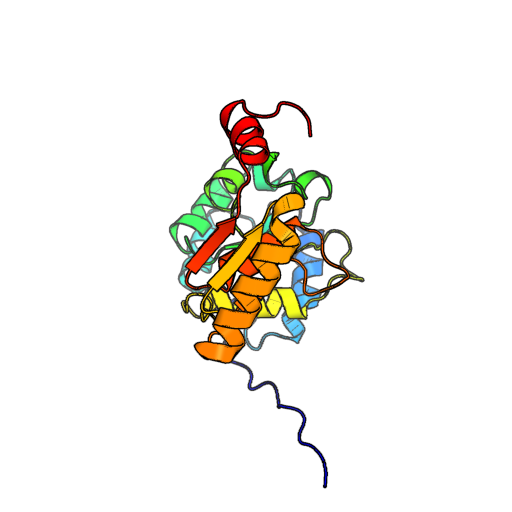 1
ATOM 1534 O O . ALA A 1 196 ? 0.201 -8.540 -11.990 1.00 69.56 196 ALA A O 1
ATOM 1535 N N . LEU A 1 197 ? 1.072 -7.166 -13.541 1.00 75.38 197 LEU A N 1
ATOM 1536 C CA . LEU A 1 197 ? 0.063 -7.386 -14.583 1.00 75.38 197 LEU A CA 1
ATOM 1537 C C . LEU A 1 197 ? 0.353 -8.550 -15.540 1.00 75.38 197 LEU A C 1
ATOM 1539 O O . LEU A 1 197 ? -0.546 -8.929 -16.297 1.00 75.38 197 LEU A O 1
ATOM 1543 N N . SER A 1 198 ? 1.550 -9.144 -15.509 1.00 80.56 198 SER A N 1
ATOM 1544 C CA . SER A 1 198 ? 1.926 -10.217 -16.447 1.00 80.56 198 SER A CA 1
ATOM 1545 C C . SER A 1 198 ? 1.900 -11.612 -15.828 1.00 80.56 198 SER A C 1
ATOM 1547 O O . SER A 1 198 ? 2.149 -11.781 -14.630 1.00 80.56 198 SER A O 1
ATOM 1549 N N . LYS A 1 199 ? 1.568 -12.626 -16.640 1.00 81.81 199 LYS A N 1
ATOM 1550 C CA . LYS A 1 199 ? 1.593 -14.044 -16.227 1.00 81.81 199 LYS A CA 1
ATOM 1551 C C . LYS A 1 199 ? 3.021 -14.581 -16.124 1.00 81.81 199 LYS A C 1
ATOM 1553 O O . LYS A 1 199 ? 3.317 -15.335 -15.204 1.00 81.81 199 LYS A O 1
ATOM 1558 N N . VAL A 1 200 ? 3.870 -14.206 -17.080 1.00 84.75 200 VAL A N 1
ATOM 1559 C CA . VAL A 1 200 ? 5.265 -14.648 -17.201 1.00 84.75 200 VAL A CA 1
ATOM 1560 C C . VAL A 1 200 ? 6.194 -13.437 -17.228 1.00 84.75 200 VAL A C 1
ATOM 1562 O O . VAL A 1 200 ? 5.839 -12.384 -17.757 1.00 84.75 200 VAL A O 1
ATOM 1565 N N . PHE A 1 201 ? 7.400 -13.603 -16.689 1.00 86.38 201 PHE A N 1
ATOM 1566 C CA . PHE A 1 201 ? 8.457 -12.595 -16.718 1.00 86.38 201 PHE A CA 1
ATOM 1567 C C . PHE A 1 201 ? 9.639 -13.135 -17.509 1.00 86.38 201 PHE A C 1
ATOM 1569 O O . PHE A 1 201 ? 10.155 -14.211 -17.208 1.00 86.38 201 PHE A O 1
ATOM 1576 N N . LEU A 1 202 ? 10.059 -12.386 -18.522 1.00 86.38 202 LEU A N 1
ATOM 1577 C CA . LEU A 1 202 ? 11.263 -12.655 -19.288 1.00 86.38 202 LEU A CA 1
ATOM 1578 C C . LEU A 1 202 ? 12.258 -11.532 -19.014 1.00 86.38 202 LEU A C 1
ATOM 1580 O O . LEU A 1 202 ? 11.987 -10.371 -19.311 1.00 86.38 202 LEU A O 1
ATOM 1584 N N . VAL A 1 203 ? 13.414 -11.885 -18.461 1.00 85.44 203 VAL A N 1
ATOM 1585 C CA . VAL A 1 203 ? 14.505 -10.938 -18.222 1.00 85.44 203 VAL A CA 1
ATOM 1586 C C . VAL A 1 203 ? 15.630 -11.253 -19.194 1.00 85.44 203 VAL A C 1
ATOM 1588 O O . VAL A 1 203 ? 16.251 -12.313 -19.124 1.00 85.44 203 VAL A O 1
ATOM 1591 N N . LEU A 1 204 ? 15.888 -10.332 -20.119 1.00 85.88 204 LEU A N 1
ATOM 1592 C CA . LEU A 1 204 ? 17.002 -10.422 -21.056 1.00 85.88 204 LEU A CA 1
ATOM 1593 C C . LEU A 1 204 ? 18.224 -9.741 -20.445 1.00 85.88 204 LEU A C 1
ATOM 1595 O O . LEU A 1 204 ? 18.484 -8.552 -20.648 1.00 85.88 204 LEU A O 1
ATOM 1599 N N . ALA A 1 205 ? 18.962 -10.524 -19.669 1.00 81.56 205 ALA A N 1
ATOM 1600 C CA . ALA A 1 205 ? 20.207 -10.108 -19.051 1.00 81.56 205 ALA A CA 1
ATOM 1601 C C . ALA A 1 205 ? 21.396 -10.346 -19.992 1.00 81.56 205 ALA A C 1
ATOM 1603 O O . ALA A 1 205 ? 21.515 -11.402 -20.614 1.00 81.56 205 ALA A O 1
ATOM 1604 N N . THR A 1 206 ? 22.308 -9.377 -20.064 1.00 81.69 206 THR A N 1
ATOM 1605 C CA . THR A 1 206 ? 23.639 -9.604 -20.640 1.00 81.69 206 THR A CA 1
ATOM 1606 C C . THR A 1 206 ? 24.589 -10.163 -19.584 1.00 81.69 206 THR A C 1
ATOM 1608 O O . THR A 1 206 ? 24.354 -10.0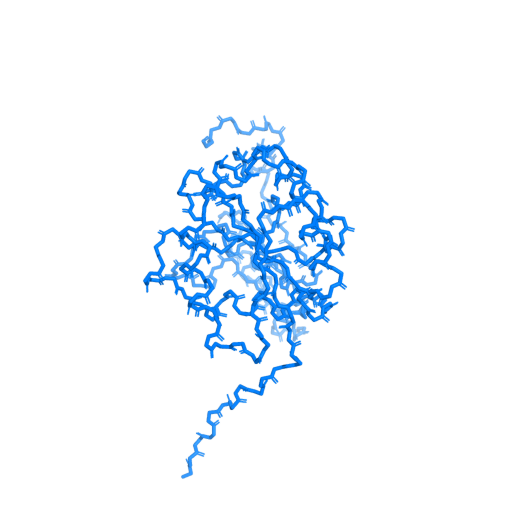15 -18.385 1.00 81.69 206 THR A O 1
ATOM 1611 N N . GLU A 1 207 ? 25.701 -10.759 -20.016 1.00 80.62 207 GLU A N 1
ATOM 1612 C CA . GLU A 1 207 ? 26.782 -11.183 -19.113 1.00 80.62 207 GLU A CA 1
ATOM 1613 C C . GLU A 1 207 ? 27.223 -10.035 -18.190 1.00 80.62 207 GLU A C 1
ATOM 1615 O O . GLU A 1 207 ? 27.298 -10.200 -16.977 1.00 80.62 207 GLU A O 1
ATOM 1620 N N . GLY A 1 208 ? 27.360 -8.822 -18.738 1.00 74.56 208 GLY A N 1
ATOM 1621 C CA . GLY A 1 208 ? 27.701 -7.632 -17.957 1.00 74.56 208 GLY A CA 1
ATOM 1622 C C . GLY A 1 208 ? 26.625 -7.191 -16.956 1.00 74.56 208 GLY A C 1
ATOM 1623 O O . GLY A 1 208 ? 26.960 -6.565 -15.954 1.00 74.56 208 GLY A O 1
ATOM 1624 N N . TYR A 1 209 ? 25.347 -7.499 -17.196 1.00 72.25 209 TYR A N 1
ATOM 1625 C CA . TYR A 1 209 ? 24.283 -7.292 -16.207 1.00 72.25 209 TYR A CA 1
ATOM 1626 C C . TYR A 1 209 ? 24.378 -8.332 -15.085 1.00 72.25 209 TYR A C 1
ATOM 1628 O O . TYR A 1 209 ? 24.364 -7.972 -13.909 1.00 72.25 209 TYR A O 1
ATOM 1636 N N . MET A 1 210 ? 24.552 -9.608 -15.439 1.00 80.62 210 MET A N 1
ATOM 1637 C CA . MET A 1 210 ? 24.692 -10.689 -14.460 1.00 80.62 210 MET A CA 1
ATOM 1638 C C . MET A 1 210 ? 25.926 -10.502 -13.578 1.00 80.62 210 MET A C 1
ATOM 1640 O O . MET A 1 210 ? 25.856 -10.753 -12.380 1.00 80.62 210 MET A O 1
ATOM 1644 N N . ASP A 1 211 ? 27.024 -9.986 -14.127 1.00 75.50 211 ASP A N 1
ATOM 1645 C CA . ASP A 1 211 ? 28.220 -9.650 -13.355 1.00 75.50 211 ASP A CA 1
ATOM 1646 C C . ASP A 1 211 ? 27.954 -8.593 -12.278 1.00 75.50 211 ASP A C 1
ATOM 1648 O O . ASP A 1 211 ? 28.487 -8.705 -11.175 1.00 75.50 211 ASP A O 1
ATOM 1652 N N . LYS A 1 212 ? 27.116 -7.588 -12.557 1.00 68.56 212 LYS A N 1
ATOM 1653 C CA . LYS A 1 212 ? 26.734 -6.569 -11.566 1.00 68.56 212 LYS A CA 1
ATOM 1654 C C . LYS A 1 212 ? 25.855 -7.148 -10.466 1.00 68.56 212 LYS A C 1
ATOM 1656 O O . LYS A 1 212 ? 26.109 -6.902 -9.290 1.00 68.56 212 LYS A O 1
ATOM 1661 N N . VAL A 1 213 ? 24.857 -7.946 -10.845 1.00 67.75 213 VAL A N 1
ATOM 1662 C CA . VAL A 1 213 ? 23.962 -8.620 -9.894 1.00 67.75 213 VAL A CA 1
ATOM 1663 C C . VAL A 1 213 ? 24.758 -9.567 -8.992 1.00 67.75 213 VAL A C 1
ATOM 1665 O O . VAL A 1 213 ? 24.639 -9.507 -7.773 1.00 67.75 213 VAL A O 1
ATOM 1668 N N . ASN A 1 214 ? 25.629 -10.392 -9.578 1.00 74.00 214 ASN A N 1
ATOM 1669 C CA . ASN A 1 214 ? 26.407 -11.401 -8.856 1.00 74.00 214 ASN A CA 1
ATOM 1670 C C . ASN A 1 214 ? 27.489 -10.802 -7.955 1.00 74.00 214 ASN A C 1
ATOM 1672 O O . ASN A 1 214 ? 27.823 -11.386 -6.927 1.00 74.00 214 ASN A O 1
ATOM 1676 N N . ARG A 1 215 ? 28.066 -9.657 -8.337 1.00 72.00 215 ARG A N 1
ATOM 1677 C CA . ARG A 1 215 ? 29.055 -8.961 -7.504 1.00 72.00 215 ARG A CA 1
ATOM 1678 C C . ARG A 1 215 ? 28.414 -8.120 -6.403 1.00 72.00 215 ARG A C 1
ATOM 1680 O O . ARG A 1 215 ? 29.150 -7.701 -5.516 1.00 72.00 215 ARG A O 1
ATOM 1687 N N . GLY A 1 216 ? 27.094 -7.911 -6.454 1.00 49.75 216 GLY A N 1
ATOM 1688 C CA . GLY A 1 216 ? 26.368 -6.988 -5.588 1.00 49.75 216 GLY A CA 1
ATOM 1689 C C . GLY A 1 216 ? 26.902 -5.573 -5.779 1.00 49.75 216 GLY A C 1
ATOM 1690 O O . GLY A 1 216 ? 27.841 -5.178 -5.093 1.00 49.75 216 GLY A O 1
ATOM 1691 N N . ASP A 1 217 ? 26.366 -4.824 -6.744 1.00 51.44 217 ASP A N 1
ATOM 1692 C CA . ASP A 1 217 ? 26.880 -3.480 -7.019 1.00 51.44 217 ASP A CA 1
ATOM 1693 C C . ASP A 1 217 ? 26.637 -2.539 -5.811 1.00 51.44 217 ASP A C 1
ATOM 1695 O O . ASP A 1 217 ? 25.481 -2.313 -5.447 1.00 51.44 217 ASP A O 1
ATOM 1699 N N . PRO A 1 218 ? 27.688 -1.986 -5.166 1.00 44.22 218 PRO A N 1
ATOM 1700 C CA . PRO A 1 218 ? 27.583 -1.143 -3.970 1.00 44.22 218 PRO A CA 1
ATOM 1701 C C . PRO A 1 218 ? 27.255 0.334 -4.263 1.00 44.22 218 PRO A C 1
ATOM 1703 O O . PRO A 1 218 ? 27.535 1.187 -3.419 1.00 44.22 218 PRO A O 1
ATOM 1706 N N . ARG A 1 219 ? 26.796 0.676 -5.475 1.00 38.03 219 ARG A N 1
ATOM 1707 C CA . ARG A 1 219 ? 26.637 2.067 -5.938 1.00 38.03 219 ARG A CA 1
ATOM 1708 C C . ARG A 1 219 ? 25.412 2.251 -6.836 1.00 38.03 219 ARG A C 1
ATOM 1710 O O . ARG A 1 219 ? 25.538 2.456 -8.042 1.00 38.03 219 ARG A O 1
ATOM 1717 N N . GLU A 1 220 ? 24.248 2.234 -6.202 1.00 41.84 220 GLU A N 1
ATOM 1718 C CA . GLU A 1 220 ? 23.365 3.408 -6.222 1.00 41.84 220 GLU A CA 1
ATOM 1719 C C . GLU A 1 220 ? 23.532 4.165 -4.906 1.00 41.84 220 GLU A C 1
ATOM 1721 O O . GLU A 1 220 ? 23.605 3.484 -3.857 1.00 41.84 220 GLU A O 1
#

Radius of gyration: 19.6 Å; Cα contacts (8 Å, |Δi|>4): 352; chains: 1; bounding box: 53×34×54 Å

Secondary structure (DSSP, 8-state):
-----------S---EEEE--GGGHHHHHHHHHHHGGG-SSPPEEESSHHHHHHHTTT-SEEEEEESHHHHH-HHHHHHHHTT-TT-EEEEE-SGGGS-GGG--HHHHHHHTTS--EE-SSTTT--HHHHHHHHHHHHT-------EEEEEEE-GGGHHHHHHHHHHHHHHH---EEETTS-SSS-HHHHHHHHHHHEEEEEEE--HHHHHHHHHT----

Solvent-accessible surface area (backbone atoms only — not comparable to full-atom values): 12493 Å² total; per-residue (Å²): 134,84,80,76,71,83,74,80,73,78,68,79,81,61,31,43,28,41,35,35,34,70,90,44,49,66,60,52,50,53,51,49,68,68,49,43,86,79,43,93,42,78,70,42,75,25,61,45,47,71,47,23,48,57,54,39,74,72,34,38,20,33,41,35,46,37,30,82,65,32,31,72,37,40,66,45,51,47,36,32,40,77,62,36,72,78,15,66,36,47,31,29,59,28,77,89,54,72,52,48,89,75,49,46,65,43,51,28,84,70,46,51,88,51,79,67,39,75,40,64,52,68,87,77,38,67,60,68,62,56,52,50,50,44,50,37,35,29,66,72,45,70,57,72,54,72,20,56,28,17,44,46,61,38,84,90,38,44,69,58,52,52,52,51,48,46,47,41,32,77,75,65,75,41,45,66,41,52,83,75,80,66,90,88,63,56,72,67,56,49,50,50,48,35,58,61,31,22,72,38,81,44,75,44,69,44,73,75,51,50,51,40,64,74,66,57,70,91,76,127

Foldseek 3Di:
DDDDDPDPPDDDQAAEEEEEAPVCVVLSVLLLVVCVVVGPDRYHYDNDLVSLLVSLQVGLAYEYADDPRVLPVQSSLCSNCVSQQQRYEYEYQYPVPPQLVPGHHNCNVRPSLPDYFYCVPVVPGDVVVVVVSSVCRSVVHQQQQPFQEEEAEDPVCVVVSVVVQCCCCPVVVTHYQYLPPDDPDDSVNSVSCRVSNYPYYHYHDDPVRVVCVVVPPPDD